Protein AF-A0A933X8V8-F1 (afdb_monomer)

Radius of gyration: 34.06 Å; Cα contacts (8 Å, |Δi|>4): 361; chains: 1; bounding box: 78×102×88 Å

Solvent-accessible surface area (backbone atoms only — not comparable to full-atom values): 13451 Å² total; per-residue (Å²): 137,89,78,86,82,84,80,79,81,83,79,76,81,83,80,74,84,78,78,81,76,82,75,84,50,71,64,59,54,52,52,50,54,50,53,49,50,54,53,51,54,54,52,57,54,50,50,54,55,51,53,52,50,52,53,52,54,50,51,52,56,54,48,53,52,54,49,54,37,46,52,51,38,20,78,76,70,79,48,69,68,71,45,11,88,89,42,32,35,36,29,45,52,49,53,43,40,39,5,22,29,41,39,83,90,78,47,27,34,38,33,60,99,50,99,47,64,47,45,50,70,33,38,37,70,62,25,71,30,98,65,65,83,39,46,27,76,49,68,86,79,34,54,67,49,65,87,80,57,75,88,46,39,34,79,48,74,50,87,90,47,80,57,64,47,69,31,46,35,38,102,51,43,6,53,30,52,64,56,87,39,97,62,85,59,94,73,55,69,78,28,86,55,10,29,39,28,33,33,45,83,76,26,85,81,31,80,90,54,48,34,43,33,39,57,30,60,55,98,89,37,84,44,76,52,52,83,57,89,131

Structure (mmCIF, N/CA/C/O backbone):
data_AF-A0A933X8V8-F1
#
_entry.id   AF-A0A933X8V8-F1
#
loop_
_atom_site.group_PDB
_atom_site.id
_atom_site.type_symbol
_atom_site.label_atom_id
_atom_site.label_alt_id
_atom_site.label_comp_id
_atom_site.label_asym_id
_atom_site.label_entity_id
_atom_site.label_seq_id
_atom_site.pdbx_PDB_ins_code
_atom_site.Cartn_x
_atom_site.Cartn_y
_atom_site.Cartn_z
_atom_site.occupancy
_atom_site.B_iso_or_equiv
_atom_site.auth_seq_id
_atom_site.auth_comp_id
_atom_site.auth_asym_id
_atom_site.auth_atom_id
_atom_site.pdbx_PDB_model_num
ATOM 1 N N . MET A 1 1 ? -56.388 81.972 64.410 1.00 45.03 1 MET A N 1
ATOM 2 C CA . MET A 1 1 ? -56.060 81.570 63.026 1.00 45.03 1 MET A CA 1
ATOM 3 C C . MET A 1 1 ? -56.055 80.050 63.022 1.00 45.03 1 MET A C 1
ATOM 5 O O . MET A 1 1 ? -55.142 79.461 63.581 1.00 45.03 1 MET A O 1
ATOM 9 N N . ASN A 1 2 ? -57.158 79.446 62.573 1.00 44.44 2 ASN A N 1
ATOM 10 C CA . ASN A 1 2 ? -57.337 77.995 62.536 1.00 44.44 2 ASN A CA 1
ATOM 11 C C . ASN A 1 2 ? -56.546 77.420 61.362 1.00 44.44 2 ASN A C 1
ATOM 13 O O . ASN A 1 2 ? -56.671 77.925 60.249 1.00 44.44 2 ASN A O 1
ATOM 17 N N . THR A 1 3 ? -55.805 76.344 61.599 1.00 50.88 3 THR A N 1
ATOM 18 C CA . THR A 1 3 ? -55.243 75.513 60.532 1.00 50.88 3 THR A CA 1
ATOM 19 C C . THR A 1 3 ? -55.703 74.082 60.769 1.00 50.88 3 THR A C 1
ATOM 21 O O . THR A 1 3 ? -55.346 73.450 61.763 1.00 50.88 3 THR A O 1
ATOM 24 N N . GLU A 1 4 ? -56.575 73.621 59.878 1.00 53.31 4 GLU A N 1
ATOM 25 C CA . GLU A 1 4 ? -57.148 72.280 59.846 1.00 53.31 4 GLU A CA 1
ATOM 26 C C . GLU A 1 4 ? -56.046 71.227 59.661 1.00 53.31 4 GLU A C 1
ATOM 28 O O . GLU A 1 4 ? -55.162 71.361 58.814 1.00 53.31 4 GLU A O 1
ATOM 33 N N . ARG A 1 5 ? -56.092 70.167 60.474 1.00 60.66 5 ARG A N 1
ATOM 34 C CA . ARG A 1 5 ? -55.212 69.000 60.353 1.00 60.66 5 ARG A CA 1
ATOM 35 C C . ARG A 1 5 ? -55.880 67.992 59.419 1.00 60.66 5 ARG A C 1
ATOM 37 O O . ARG A 1 5 ? -56.815 67.306 59.819 1.00 60.66 5 ARG A O 1
ATOM 44 N N . THR A 1 6 ? -55.393 67.902 58.190 1.00 60.94 6 THR A N 1
ATOM 45 C CA . THR A 1 6 ? -55.790 66.888 57.207 1.00 60.94 6 THR A CA 1
ATOM 46 C C . THR A 1 6 ? -55.368 65.499 57.698 1.00 60.94 6 THR A C 1
ATOM 48 O O . THR A 1 6 ? -54.178 65.221 57.847 1.00 60.94 6 THR A O 1
ATOM 51 N N . THR A 1 7 ? -56.324 64.617 57.979 1.00 61.00 7 THR A N 1
ATOM 52 C CA . THR A 1 7 ? -56.077 63.201 58.284 1.00 61.00 7 THR A CA 1
ATOM 53 C C . THR A 1 7 ? -55.778 62.440 56.991 1.00 61.00 7 THR A C 1
ATOM 55 O O . THR A 1 7 ? -56.621 62.347 56.103 1.00 61.00 7 THR A O 1
ATOM 58 N N . ILE A 1 8 ? -54.562 61.902 56.871 1.00 67.69 8 ILE A N 1
ATOM 59 C CA . ILE A 1 8 ? -54.158 61.028 55.762 1.00 67.69 8 ILE A CA 1
ATOM 60 C C . ILE A 1 8 ? -54.784 59.641 56.003 1.00 67.69 8 ILE A C 1
ATOM 62 O O . ILE A 1 8 ? -54.566 59.085 57.082 1.00 67.69 8 ILE A O 1
ATOM 66 N N . PRO A 1 9 ? -55.555 59.068 55.060 1.00 64.62 9 PRO A N 1
ATOM 67 C CA . PRO A 1 9 ? -56.055 57.704 55.193 1.00 64.62 9 PRO A CA 1
ATOM 68 C C . PRO A 1 9 ? -54.900 56.697 55.088 1.00 64.62 9 PRO A C 1
ATOM 70 O O . PRO A 1 9 ? -54.083 56.760 54.171 1.00 64.62 9 PRO A O 1
ATOM 73 N N . ASP A 1 10 ? -54.844 55.778 56.049 1.00 68.44 10 ASP A N 1
ATOM 74 C CA . ASP A 1 10 ? -53.865 54.694 56.139 1.00 68.44 10 ASP A CA 1
ATOM 75 C C . ASP A 1 10 ? -54.073 53.688 54.988 1.00 68.44 10 ASP A C 1
ATOM 77 O O . ASP A 1 10 ? -55.081 52.976 54.939 1.00 68.44 10 ASP A O 1
ATOM 81 N N . LEU A 1 11 ? -53.153 53.658 54.015 1.00 68.12 11 LEU A N 1
ATOM 82 C CA . LEU A 1 11 ? -53.161 52.657 52.946 1.00 68.12 11 LEU A CA 1
ATOM 83 C C . LEU A 1 11 ? -52.603 51.335 53.486 1.00 68.12 11 LEU A C 1
ATOM 85 O O . LEU A 1 11 ? -51.390 51.128 53.535 1.00 68.12 11 LEU A O 1
ATOM 89 N N . ALA A 1 12 ? -53.498 50.410 53.832 1.00 68.12 12 ALA A N 1
ATOM 90 C CA . ALA A 1 12 ? -53.117 49.047 54.183 1.00 68.12 12 ALA A CA 1
ATOM 91 C C . ALA A 1 12 ? -52.362 48.366 53.014 1.00 68.12 12 ALA A C 1
ATOM 93 O O . ALA A 1 12 ? -52.831 48.395 51.870 1.00 68.12 12 ALA A O 1
ATOM 94 N N . PRO A 1 13 ? -51.211 47.714 53.260 1.00 65.62 13 PRO A N 1
ATOM 95 C CA . PRO A 1 13 ? -50.429 47.089 52.202 1.00 65.62 13 PRO A CA 1
ATOM 96 C C . PRO A 1 13 ? -51.140 45.853 51.634 1.00 65.62 13 PRO A C 1
ATOM 98 O O . PRO A 1 13 ? -51.434 44.892 52.348 1.00 65.62 13 PRO A O 1
ATOM 101 N N . SER A 1 14 ? -51.368 45.845 50.317 1.00 68.00 14 SER A N 1
ATOM 102 C CA . SER A 1 14 ? -51.857 44.667 49.592 1.00 68.00 14 SER A CA 1
ATOM 103 C C . SER A 1 14 ? -50.826 43.529 49.656 1.00 68.00 14 SER A C 1
ATOM 105 O O . SER A 1 14 ? -49.731 43.628 49.101 1.00 68.00 14 SER A O 1
ATOM 107 N N . ARG A 1 15 ? -51.149 42.439 50.363 1.00 67.06 15 ARG A N 1
ATOM 108 C CA . ARG A 1 15 ? -50.325 41.221 50.406 1.00 67.06 15 ARG A CA 1
ATOM 109 C C . ARG A 1 15 ? -50.534 40.426 49.119 1.00 67.06 15 ARG A C 1
ATOM 111 O O . ARG A 1 15 ? -51.541 39.737 48.982 1.00 67.06 15 ARG A O 1
ATOM 118 N N . GLN A 1 16 ? -49.589 40.494 48.184 1.00 73.31 16 GLN A N 1
ATOM 119 C CA . GLN A 1 16 ? -49.582 39.558 47.060 1.00 73.31 16 GLN A CA 1
ATOM 120 C C . GLN A 1 16 ? -49.185 38.150 47.542 1.00 73.31 16 GLN A C 1
ATOM 122 O O . GLN A 1 16 ? -48.243 38.024 48.330 1.00 73.31 16 GLN A O 1
ATOM 127 N N . PRO A 1 17 ? -49.873 37.083 47.096 1.00 64.69 17 PRO A N 1
ATOM 128 C CA . PRO A 1 17 ? -49.525 35.722 47.476 1.00 64.69 17 PRO A CA 1
ATOM 129 C C . PRO A 1 17 ? -48.158 35.349 46.891 1.00 64.69 17 PRO A C 1
ATOM 131 O O . PRO A 1 17 ? -47.952 35.354 45.677 1.00 64.69 17 PRO A O 1
ATOM 134 N N . VAL A 1 18 ? -47.212 35.007 47.766 1.00 68.19 18 VAL A N 1
ATOM 135 C CA . VAL A 1 18 ? -45.902 34.484 47.373 1.00 68.19 18 VAL A CA 1
ATOM 136 C C . VAL A 1 18 ? -46.125 33.109 46.742 1.00 68.19 18 VAL A C 1
ATOM 138 O O . VAL A 1 18 ? -46.529 32.169 47.423 1.00 68.19 18 VAL A O 1
ATOM 141 N N . ARG A 1 19 ? -45.890 32.976 45.431 1.00 71.06 19 ARG A N 1
ATOM 142 C CA . ARG A 1 19 ? -45.889 31.666 44.760 1.00 71.06 19 ARG A CA 1
ATOM 143 C C . ARG A 1 19 ? -44.864 30.765 45.451 1.00 71.06 19 ARG A C 1
ATOM 145 O O . ARG A 1 19 ? -43.673 31.072 45.439 1.00 71.06 19 ARG A O 1
ATOM 152 N N . ALA A 1 20 ? -45.323 29.656 46.026 1.00 67.62 20 ALA A N 1
ATOM 153 C CA . ALA A 1 20 ? -44.453 28.642 46.602 1.00 67.62 20 ALA A CA 1
ATOM 154 C C . ALA A 1 20 ? -43.521 28.091 45.510 1.00 67.62 20 ALA A C 1
ATOM 156 O O . ALA A 1 20 ? -43.955 27.407 44.577 1.00 67.62 20 ALA A O 1
ATOM 157 N N . ARG A 1 21 ? -42.230 28.424 45.601 1.00 70.69 21 ARG A N 1
ATOM 158 C CA . ARG A 1 21 ? -41.201 27.781 44.783 1.00 70.69 21 ARG A CA 1
ATOM 159 C C . ARG A 1 21 ? -41.103 26.333 45.246 1.00 70.69 21 ARG A C 1
ATOM 161 O O . ARG A 1 21 ? -40.817 26.083 46.412 1.00 70.69 21 ARG A O 1
ATOM 168 N N . HIS A 1 22 ? -41.378 25.399 44.342 1.00 73.38 22 HIS A N 1
ATOM 169 C CA . HIS A 1 22 ? -41.172 23.981 44.605 1.00 73.38 22 HIS A CA 1
ATOM 170 C C . HIS A 1 22 ? -39.664 23.759 44.756 1.00 73.38 22 HIS A C 1
ATOM 172 O O . HIS A 1 22 ? -38.899 24.010 43.824 1.00 73.38 22 HIS A O 1
ATOM 178 N N . ALA A 1 23 ? -39.233 23.389 45.959 1.00 73.31 23 ALA A N 1
ATOM 179 C CA . ALA A 1 23 ? -37.855 23.014 46.223 1.00 73.31 23 ALA A CA 1
ATOM 180 C C . ALA A 1 23 ? -37.666 21.555 45.796 1.00 73.31 23 ALA A C 1
ATOM 182 O O . ALA A 1 23 ? -38.430 20.687 46.216 1.00 73.31 23 ALA A O 1
ATOM 183 N N . PHE A 1 24 ? -36.664 21.302 44.954 1.00 77.00 24 PHE A N 1
ATOM 184 C CA . PHE A 1 24 ? -36.299 19.950 44.541 1.00 77.00 24 PHE A CA 1
ATOM 185 C C . PHE A 1 24 ? -35.875 19.121 45.752 1.00 77.00 24 PHE A C 1
ATOM 187 O O . PHE A 1 24 ? -35.119 19.588 46.609 1.00 77.00 24 PHE A O 1
ATOM 194 N N . THR A 1 25 ? -36.349 17.879 45.814 1.00 90.88 25 THR A N 1
ATOM 195 C CA . THR A 1 25 ? -35.927 16.948 46.863 1.00 90.88 25 THR A CA 1
ATOM 196 C C . THR A 1 25 ? -34.568 16.339 46.520 1.00 90.88 25 THR A C 1
ATOM 198 O O . THR A 1 25 ? -34.210 16.181 45.352 1.00 90.88 25 THR A O 1
ATOM 201 N N . LEU A 1 26 ? -33.801 15.955 47.543 1.00 91.12 26 LEU A N 1
ATOM 202 C CA . LEU A 1 26 ? -32.511 15.283 47.354 1.00 91.12 26 LEU A CA 1
ATOM 203 C C . LEU A 1 26 ? -32.674 13.979 46.555 1.00 91.12 26 LEU A C 1
ATOM 205 O O . LEU A 1 26 ? -31.860 13.686 45.685 1.00 91.12 26 LEU A O 1
ATOM 209 N N . ILE A 1 27 ? -33.758 13.236 46.801 1.00 93.12 27 ILE A N 1
ATOM 210 C CA . ILE A 1 27 ? -34.072 11.987 46.093 1.00 93.12 27 ILE A CA 1
ATOM 211 C C . ILE A 1 27 ? -34.304 12.249 44.602 1.00 93.12 27 ILE A C 1
ATOM 213 O O . ILE A 1 27 ? -33.778 11.521 43.765 1.00 93.12 27 ILE A O 1
ATOM 217 N N . GLU A 1 28 ? -35.041 13.303 44.259 1.00 91.56 28 GLU A N 1
ATOM 218 C CA . GLU A 1 28 ? -35.313 13.672 42.868 1.00 91.56 28 GLU A CA 1
ATOM 219 C C . GLU A 1 28 ? -34.022 14.027 42.120 1.00 91.56 28 GLU A C 1
ATOM 221 O O . GLU A 1 28 ? -33.790 13.539 41.015 1.00 91.56 28 GLU A O 1
ATOM 226 N N . LEU A 1 29 ? -33.114 14.766 42.766 1.00 92.38 29 LEU A N 1
ATOM 227 C CA . LEU A 1 29 ? -31.794 15.037 42.200 1.00 92.38 29 LEU A CA 1
ATOM 228 C C . LEU A 1 29 ? -30.953 13.755 42.049 1.00 92.38 29 LEU A C 1
ATOM 230 O O . LEU A 1 29 ? -30.302 13.574 41.020 1.00 92.38 29 LEU A O 1
ATOM 234 N N . MET A 1 30 ? -30.988 12.844 43.030 1.00 93.88 30 MET A N 1
ATOM 235 C CA . MET A 1 30 ? -30.245 11.576 42.983 1.00 93.88 30 MET A CA 1
ATOM 236 C C . MET A 1 30 ? -30.723 10.643 41.865 1.00 93.88 30 MET A C 1
ATOM 238 O O . MET A 1 30 ? -29.907 9.995 41.209 1.00 93.88 30 MET A O 1
ATOM 242 N N . VAL A 1 31 ? -32.033 10.577 41.624 1.00 95.31 31 VAL A N 1
ATOM 243 C CA . VAL A 1 31 ? -32.600 9.777 40.531 1.00 95.31 31 VAL A CA 1
ATOM 244 C C . VAL A 1 31 ? -32.206 10.361 39.173 1.00 95.31 31 VAL A C 1
ATOM 246 O O . VAL A 1 31 ? -31.852 9.620 38.261 1.00 95.31 31 VAL A O 1
ATOM 249 N N . VAL A 1 32 ? -32.190 11.687 39.028 1.00 95.62 32 VAL A N 1
ATOM 250 C CA . VAL A 1 32 ? -31.787 12.323 37.764 1.00 95.62 32 VAL A CA 1
ATOM 251 C C . VAL A 1 32 ? -30.324 12.028 37.437 1.00 95.62 32 VAL A C 1
ATOM 253 O O . VAL A 1 32 ? -30.022 11.590 36.325 1.00 95.62 32 VAL A O 1
ATOM 256 N N . ILE A 1 33 ? -29.409 12.207 38.394 1.00 96.44 33 ILE A N 1
ATOM 257 C CA . ILE A 1 33 ? -27.990 11.916 38.148 1.00 96.44 33 ILE A CA 1
ATOM 258 C C . ILE A 1 33 ? -27.746 10.422 37.899 1.00 96.44 33 ILE A C 1
ATOM 260 O O . ILE A 1 33 ? -26.877 10.091 37.094 1.00 96.44 33 ILE A O 1
ATOM 264 N N . SER A 1 34 ? -28.514 9.519 38.524 1.00 97.06 34 SER A N 1
ATOM 265 C CA . SER A 1 34 ? -28.369 8.077 38.295 1.00 97.06 34 SER A CA 1
ATOM 266 C C . SER A 1 34 ? -28.847 7.676 36.898 1.00 97.06 34 SER A C 1
ATOM 268 O O . SER A 1 34 ? -28.152 6.926 36.213 1.00 97.06 34 SER A O 1
ATOM 270 N N . ILE A 1 35 ? -29.956 8.247 36.417 1.00 97.12 35 ILE A N 1
ATOM 271 C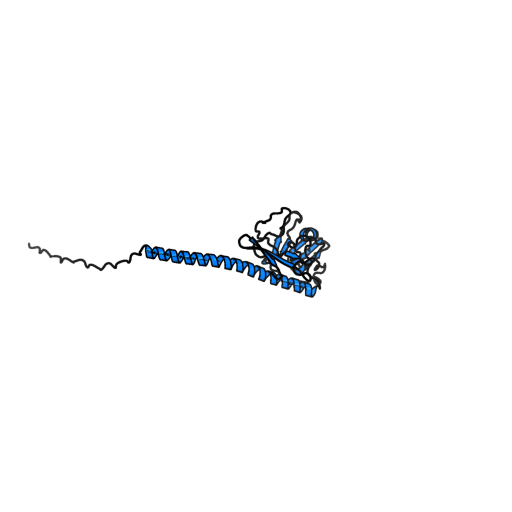 CA . ILE A 1 35 ? -30.428 8.049 35.040 1.00 97.12 35 ILE A CA 1
ATOM 272 C C . ILE A 1 35 ? -29.400 8.589 34.035 1.00 97.12 35 ILE A C 1
ATOM 274 O O . ILE A 1 35 ? -29.043 7.883 33.091 1.00 97.12 35 ILE A O 1
ATOM 278 N N . ILE A 1 36 ? -28.868 9.800 34.248 1.00 97.19 36 ILE A N 1
ATOM 279 C CA . ILE A 1 36 ? -27.828 10.380 33.379 1.00 97.19 36 ILE A CA 1
ATOM 280 C C . ILE A 1 36 ? -26.576 9.494 33.368 1.00 97.19 36 ILE A C 1
ATOM 282 O O . ILE A 1 36 ? -26.027 9.241 32.298 1.00 97.19 36 ILE A O 1
ATOM 286 N N . ALA A 1 37 ? -26.145 8.979 34.523 1.00 97.19 37 ALA A N 1
ATOM 287 C CA . ALA A 1 37 ? -24.983 8.098 34.618 1.00 97.19 37 ALA A CA 1
ATOM 288 C C . ALA A 1 37 ? -25.173 6.789 33.832 1.00 97.19 37 ALA A C 1
ATOM 290 O O . ALA A 1 37 ? -24.267 6.374 33.108 1.00 97.19 37 ALA A O 1
ATOM 291 N N . VAL A 1 38 ? -26.355 6.166 33.909 1.00 96.44 38 VAL A N 1
ATOM 292 C CA . VAL A 1 38 ? -26.673 4.951 33.138 1.00 96.44 38 VAL A CA 1
ATOM 293 C C . VAL A 1 38 ? -26.684 5.240 31.634 1.00 96.44 38 VAL A C 1
ATOM 295 O O . VAL A 1 38 ? -26.058 4.511 30.862 1.00 96.44 38 VAL A O 1
ATOM 298 N N . LEU A 1 39 ? -27.327 6.331 31.203 1.00 97.06 39 LEU A N 1
ATOM 299 C CA . LEU A 1 39 ? -27.354 6.732 29.791 1.00 97.06 39 LEU A CA 1
ATOM 300 C C . LEU A 1 39 ? -25.949 7.067 29.262 1.00 97.06 39 LEU A C 1
ATOM 302 O O . LEU A 1 39 ? -25.587 6.672 28.150 1.00 97.06 39 LEU A O 1
ATOM 306 N N . ALA A 1 40 ? -25.125 7.744 30.062 1.00 94.12 40 ALA A N 1
ATOM 307 C CA . ALA A 1 40 ? -23.739 8.047 29.722 1.00 94.12 40 ALA A CA 1
ATOM 308 C C . ALA A 1 40 ? -22.894 6.767 29.572 1.00 94.12 40 ALA A C 1
ATOM 310 O O . ALA A 1 40 ? -22.126 6.638 28.620 1.00 94.12 40 ALA A O 1
ATOM 311 N N . ALA A 1 41 ? -23.064 5.781 30.457 1.00 93.00 41 ALA A N 1
ATOM 312 C CA . ALA A 1 41 ? -22.331 4.518 30.370 1.00 93.0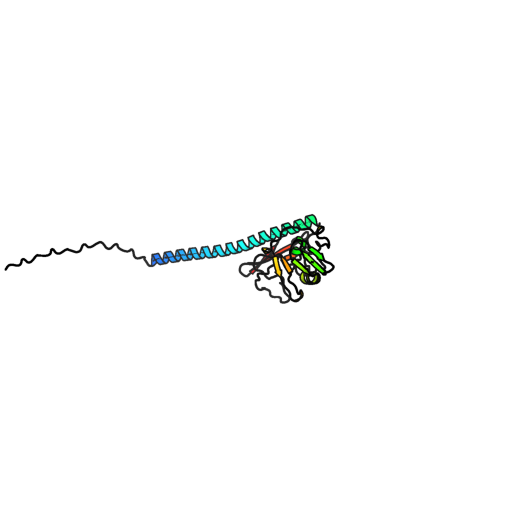0 41 ALA A CA 1
ATOM 313 C C . ALA A 1 41 ? -22.675 3.730 29.091 1.00 93.00 41 ALA A C 1
ATOM 315 O O . ALA A 1 41 ? -21.776 3.256 28.391 1.00 93.00 41 ALA A O 1
ATOM 316 N N . LEU A 1 42 ? -23.965 3.636 28.748 1.00 92.81 42 LEU A N 1
ATOM 317 C CA . LEU A 1 42 ? -24.426 2.948 27.536 1.00 92.81 42 LEU A CA 1
ATOM 318 C C . LEU A 1 42 ? -23.936 3.638 26.255 1.00 92.81 42 LEU A C 1
ATOM 320 O O . LEU A 1 42 ? -23.461 2.973 25.331 1.00 92.81 42 LEU A O 1
ATOM 324 N N . THR A 1 43 ? -24.008 4.970 26.208 1.00 90.81 43 THR A N 1
ATOM 325 C CA . THR A 1 43 ? -23.553 5.747 25.044 1.00 90.81 43 THR A CA 1
ATOM 326 C C . THR A 1 43 ? -22.049 5.582 24.817 1.00 90.81 43 THR A C 1
ATOM 328 O O . THR A 1 43 ? -21.641 5.249 23.705 1.00 90.81 43 THR A O 1
ATOM 331 N N . LEU A 1 44 ? -21.214 5.700 25.857 1.00 88.25 44 LEU A N 1
ATOM 332 C CA . LEU A 1 44 ? -19.761 5.504 25.743 1.00 88.25 44 LEU A CA 1
ATOM 333 C C . LEU A 1 44 ? -19.382 4.099 25.245 1.00 88.25 44 LEU A C 1
ATOM 335 O O . LEU A 1 44 ? -18.458 3.967 24.438 1.00 88.25 44 LEU A O 1
ATOM 339 N N . GLY A 1 45 ? -20.088 3.056 25.695 1.00 83.00 45 GLY A N 1
ATOM 340 C CA . GLY A 1 45 ? -19.876 1.684 25.224 1.00 83.00 45 GLY A CA 1
ATOM 341 C C . GLY A 1 45 ? -20.152 1.525 23.725 1.00 83.00 45 GLY A C 1
ATOM 342 O O . GLY A 1 45 ? -19.326 0.974 22.994 1.00 83.00 45 GLY A O 1
ATOM 343 N N . LEU A 1 46 ? -21.273 2.074 23.246 1.00 87.31 46 LEU A N 1
ATOM 344 C CA . LEU A 1 46 ? -21.661 2.005 21.836 1.00 87.31 46 LEU A CA 1
ATOM 345 C C . LEU A 1 46 ? -20.686 2.758 20.918 1.00 87.31 46 LEU A C 1
ATOM 347 O O . LEU A 1 46 ? -20.356 2.271 19.835 1.00 87.31 46 LEU A O 1
ATOM 351 N N . LEU A 1 47 ? -20.183 3.918 21.356 1.00 84.88 47 LEU A N 1
ATOM 352 C CA . LEU A 1 47 ? -19.220 4.706 20.581 1.00 84.88 47 LEU A CA 1
ATOM 353 C C . LEU A 1 47 ? -17.931 3.919 20.300 1.00 84.88 47 LEU A C 1
ATOM 355 O O . LEU A 1 47 ? -17.446 3.933 19.168 1.00 84.88 47 LEU A O 1
ATOM 359 N N . LYS A 1 48 ? -17.394 3.197 21.293 1.00 83.62 48 LYS A N 1
ATOM 360 C CA . LYS A 1 48 ? -16.185 2.373 21.112 1.00 83.62 48 LYS A CA 1
ATOM 361 C C . LYS A 1 48 ? -16.389 1.332 20.011 1.00 83.62 48 LYS A C 1
ATOM 363 O O . LYS A 1 48 ? -15.628 1.314 19.043 1.00 83.62 48 LYS A O 1
ATOM 368 N N . TYR A 1 49 ? -17.473 0.561 20.092 1.00 85.19 49 TYR A N 1
ATOM 369 C CA . TYR A 1 49 ? -17.814 -0.438 19.077 1.00 85.19 49 TYR A CA 1
ATOM 370 C C . TYR A 1 49 ? -17.987 0.184 17.682 1.00 85.19 49 TYR A C 1
ATOM 372 O O . TYR A 1 49 ? -17.398 -0.291 16.710 1.00 85.19 49 TYR A O 1
ATOM 380 N N . ALA A 1 50 ? -18.720 1.296 17.578 1.00 86.69 50 ALA A N 1
ATOM 381 C CA . ALA A 1 50 ? -18.937 1.980 16.306 1.00 86.69 50 ALA A CA 1
ATOM 382 C C . ALA A 1 50 ? -17.623 2.482 15.674 1.00 86.69 50 ALA A C 1
ATOM 384 O O . ALA A 1 50 ? -17.424 2.356 14.464 1.00 86.69 50 ALA A O 1
ATOM 385 N N . THR A 1 51 ? -16.689 3.013 16.474 1.00 88.88 51 THR A N 1
ATOM 386 C CA . THR A 1 51 ? -15.378 3.451 15.963 1.00 88.88 51 THR A CA 1
ATOM 387 C C . THR A 1 51 ? -14.505 2.288 15.495 1.00 88.88 51 THR A C 1
ATOM 389 O O . THR A 1 51 ? -13.822 2.419 14.477 1.00 88.88 51 THR A O 1
ATOM 392 N N . ALA A 1 52 ? -14.555 1.146 16.185 1.00 90.75 52 ALA A N 1
ATOM 393 C CA . ALA A 1 52 ? -13.865 -0.072 15.779 1.00 90.75 52 ALA A CA 1
ATOM 394 C C . ALA A 1 52 ? -14.405 -0.596 14.439 1.00 90.75 52 ALA A C 1
ATOM 396 O O . ALA A 1 52 ? -13.633 -0.813 13.504 1.00 90.75 52 ALA A O 1
ATOM 397 N N . GLN A 1 53 ? -15.730 -0.690 14.300 1.00 92.12 53 GLN A N 1
ATOM 398 C CA . GLN A 1 53 ? -16.382 -1.106 13.054 1.00 92.12 53 GLN A CA 1
ATOM 399 C C . GLN A 1 53 ? -16.087 -0.153 11.893 1.00 92.12 53 GLN A C 1
ATOM 401 O O . GLN A 1 53 ? -15.770 -0.595 10.791 1.00 92.12 53 GLN A O 1
ATOM 406 N N . 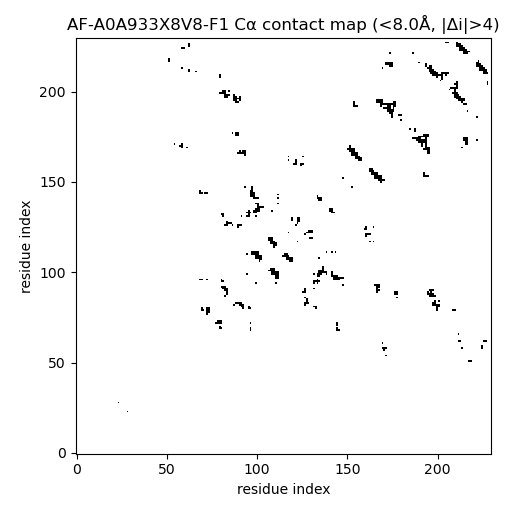LYS A 1 54 ? -16.081 1.164 12.139 1.00 93.81 54 LYS A N 1
ATOM 407 C CA . LYS A 1 54 ? -15.701 2.160 11.127 1.00 93.81 54 LYS A CA 1
ATOM 408 C C . LYS A 1 54 ? -14.279 1.942 10.602 1.00 93.81 54 LYS A C 1
ATOM 410 O O . LYS A 1 54 ? -14.045 2.111 9.407 1.00 93.81 54 LYS A O 1
ATOM 415 N N . LYS A 1 55 ? -13.323 1.582 11.469 1.00 94.12 55 LYS A N 1
ATOM 416 C CA . LYS A 1 55 ? -11.946 1.265 11.050 1.00 94.12 55 LYS A CA 1
ATOM 417 C C . LYS A 1 55 ? -11.918 0.027 10.157 1.00 94.12 55 LYS A C 1
ATOM 419 O O . LYS A 1 55 ? -11.326 0.093 9.086 1.00 94.12 55 LYS A O 1
ATOM 424 N N . VAL A 1 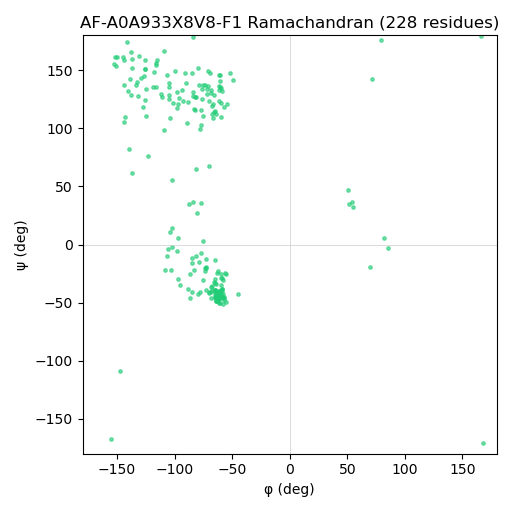56 ? -12.576 -1.056 10.573 1.00 94.56 56 VAL A N 1
ATOM 425 C CA . VAL A 1 56 ? -12.627 -2.315 9.808 1.00 94.56 56 VAL A CA 1
ATOM 426 C C . VAL A 1 56 ? -13.273 -2.096 8.442 1.00 94.56 56 VAL A C 1
ATOM 428 O O . VAL A 1 56 ? -12.649 -2.391 7.429 1.00 94.56 56 VAL A O 1
ATOM 431 N N . SER A 1 57 ? -14.446 -1.461 8.404 1.00 95.62 57 SER A N 1
ATOM 432 C CA . SER A 1 57 ? -15.152 -1.147 7.159 1.00 95.62 57 SER A CA 1
ATOM 433 C C . SER A 1 57 ? -14.319 -0.266 6.220 1.00 95.62 57 SER A C 1
ATOM 435 O O . SER A 1 57 ? -14.301 -0.489 5.011 1.00 95.62 57 SER A O 1
ATOM 437 N N . ARG A 1 58 ? -13.559 0.700 6.760 1.00 95.62 58 ARG A N 1
ATOM 438 C CA . ARG A 1 58 ? -12.639 1.515 5.954 1.00 95.62 58 ARG A CA 1
ATOM 439 C C . ARG A 1 58 ? -11.518 0.674 5.343 1.00 95.62 58 ARG A C 1
ATOM 441 O O . ARG A 1 58 ? -11.215 0.851 4.170 1.00 95.62 58 ARG A O 1
ATOM 448 N N . ILE A 1 59 ? -10.902 -0.213 6.126 1.00 96.50 59 ILE A N 1
ATOM 449 C CA . ILE A 1 59 ? -9.836 -1.106 5.647 1.00 96.50 59 ILE A CA 1
ATOM 450 C C . ILE A 1 59 ? -10.375 -2.018 4.548 1.00 96.50 59 ILE A C 1
ATOM 452 O O . ILE A 1 59 ? -9.742 -2.140 3.509 1.00 96.50 59 ILE A O 1
ATOM 456 N N . GLU A 1 60 ? -11.551 -2.612 4.746 1.00 96.31 60 GLU A N 1
ATOM 457 C CA . GLU A 1 60 ? -12.196 -3.470 3.750 1.00 96.31 60 GLU A CA 1
ATOM 458 C C . GLU A 1 60 ? -12.496 -2.706 2.463 1.00 96.31 60 GLU A C 1
ATOM 460 O O . GLU A 1 60 ? -12.151 -3.183 1.385 1.00 96.31 60 GLU A O 1
ATOM 465 N N . GLY A 1 61 ? -13.064 -1.501 2.557 1.00 96.50 61 GLY A N 1
ATOM 466 C CA . GLY A 1 61 ? -13.324 -0.658 1.392 1.00 96.50 61 GLY A CA 1
ATOM 467 C C . GLY A 1 61 ? -12.058 -0.352 0.590 1.00 96.50 61 GLY A C 1
ATOM 468 O O . GLY A 1 61 ? -12.055 -0.514 -0.627 1.00 96.50 61 GLY A O 1
ATOM 469 N N . GLU A 1 62 ? -10.963 0.029 1.258 1.00 96.94 62 GLU A N 1
ATOM 470 C CA . GLU A 1 62 ? -9.670 0.236 0.591 1.00 96.94 62 GLU A CA 1
ATOM 471 C C . GLU A 1 62 ? -9.097 -1.067 0.011 1.00 96.94 62 GLU A C 1
ATOM 473 O O . GLU A 1 62 ? -8.579 -1.064 -1.103 1.00 96.94 62 GLU A O 1
ATOM 478 N N . MET A 1 63 ? -9.233 -2.196 0.714 1.00 97.69 63 MET A N 1
ATOM 479 C CA . MET A 1 63 ? -8.765 -3.500 0.235 1.00 97.69 63 MET A CA 1
ATOM 480 C C . MET A 1 63 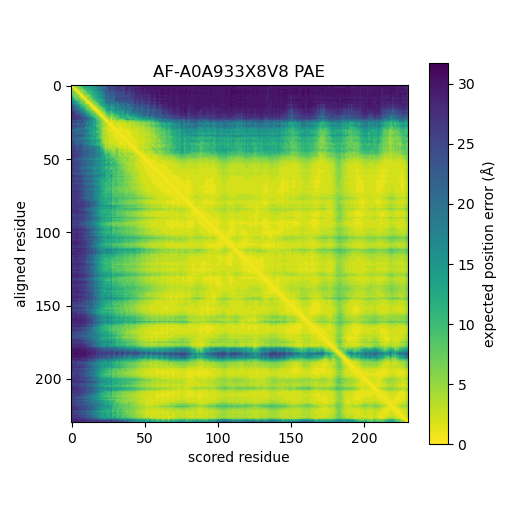? -9.404 -3.864 -1.105 1.00 97.69 63 MET A C 1
ATOM 482 O O . MET A 1 63 ? -8.707 -4.274 -2.027 1.00 97.69 63 MET A O 1
ATOM 486 N N . HIS A 1 64 ? -10.718 -3.667 -1.239 1.00 97.44 64 HIS A N 1
ATOM 487 C CA . HIS A 1 64 ? -11.444 -3.970 -2.474 1.00 97.44 64 HIS A CA 1
ATOM 488 C C . HIS A 1 64 ? -10.990 -3.088 -3.643 1.00 97.44 64 HIS A C 1
ATOM 490 O O . HIS A 1 64 ? -10.943 -3.564 -4.780 1.00 97.44 64 HIS A O 1
ATOM 496 N N . LYS A 1 65 ? -10.596 -1.831 -3.385 1.00 97.25 65 LYS A N 1
ATOM 497 C CA . LYS A 1 65 ? -9.991 -0.981 -4.422 1.00 97.25 65 LYS A CA 1
ATOM 498 C C . LYS A 1 65 ? -8.678 -1.579 -4.919 1.00 97.25 65 LYS A C 1
ATOM 500 O O . LYS A 1 65 ? -8.501 -1.718 -6.124 1.00 97.25 65 LYS A O 1
ATOM 505 N N . TRP A 1 66 ? -7.786 -1.971 -4.008 1.00 98.06 66 TRP A N 1
ATOM 506 C CA . TRP A 1 66 ? -6.510 -2.590 -4.374 1.00 98.06 66 TRP A CA 1
ATOM 507 C C . TRP A 1 66 ? -6.700 -3.922 -5.095 1.00 98.06 66 TRP A C 1
ATOM 509 O O . TRP A 1 66 ? -6.060 -4.135 -6.118 1.00 98.06 66 TRP A O 1
ATOM 519 N N . ILE A 1 67 ? -7.625 -4.769 -4.632 1.00 98.06 67 ILE A N 1
ATOM 520 C CA . ILE A 1 67 ? -7.999 -6.014 -5.319 1.00 98.06 67 ILE A CA 1
ATOM 521 C C . ILE A 1 67 ? -8.421 -5.720 -6.758 1.00 98.06 67 ILE A C 1
ATOM 523 O O . ILE A 1 67 ? -7.882 -6.311 -7.682 1.00 98.06 67 ILE A O 1
ATOM 527 N N . THR A 1 68 ? -9.306 -4.744 -6.968 1.00 98.25 68 THR A N 1
ATOM 528 C CA . THR A 1 68 ? -9.770 -4.382 -8.317 1.00 98.25 68 THR A CA 1
ATOM 529 C C . THR A 1 68 ? -8.613 -3.980 -9.237 1.00 98.25 68 THR A C 1
ATOM 531 O O . THR A 1 68 ? -8.575 -4.392 -10.393 1.00 98.25 68 THR A O 1
ATOM 534 N N . LEU A 1 69 ? -7.650 -3.198 -8.735 1.00 98.31 69 LEU A N 1
ATOM 535 C CA . LEU A 1 69 ? -6.478 -2.785 -9.515 1.00 98.31 69 LEU A CA 1
ATOM 536 C C . LEU A 1 69 ? -5.542 -3.961 -9.831 1.00 98.31 69 LEU A C 1
ATOM 538 O O . LEU A 1 69 ? -5.014 -4.038 -10.939 1.00 98.31 69 LEU A O 1
ATOM 542 N N . ILE A 1 70 ? -5.332 -4.859 -8.866 1.00 98.50 70 ILE A N 1
ATOM 543 C CA . ILE A 1 70 ? -4.462 -6.034 -9.003 1.00 98.50 70 ILE A CA 1
ATOM 544 C C . ILE A 1 70 ? -5.054 -7.037 -9.995 1.00 98.50 70 ILE A C 1
ATOM 546 O O . ILE A 1 70 ? -4.342 -7.503 -10.882 1.00 98.50 70 ILE A O 1
ATOM 550 N N . GLU A 1 71 ? -6.349 -7.328 -9.894 1.00 98.31 71 GLU A N 1
ATOM 551 C CA . GLU A 1 71 ? -7.031 -8.215 -10.840 1.00 98.31 71 GLU A CA 1
ATOM 552 C C . GLU A 1 71 ? -7.045 -7.605 -12.246 1.00 98.31 71 GLU A C 1
ATOM 554 O O . GLU A 1 71 ? -6.745 -8.284 -13.224 1.00 98.31 71 GLU A O 1
ATOM 559 N N . TYR A 1 72 ? -7.260 -6.289 -12.366 1.00 98.44 72 TYR A N 1
ATOM 560 C CA . TYR A 1 72 ? -7.175 -5.620 -13.665 1.00 98.44 72 TYR A CA 1
ATOM 561 C C . TYR A 1 72 ? -5.759 -5.662 -14.268 1.00 98.44 72 TYR A C 1
ATOM 563 O O . TYR A 1 72 ? -5.610 -5.773 -15.486 1.00 98.44 72 TYR A O 1
ATOM 571 N N . TYR A 1 73 ? -4.709 -5.605 -13.440 1.00 98.50 73 TYR A N 1
ATOM 572 C CA . TYR A 1 73 ? -3.337 -5.854 -13.892 1.00 98.50 73 TYR A CA 1
ATOM 573 C C . TYR A 1 73 ? -3.192 -7.277 -14.426 1.00 98.50 73 TYR A C 1
ATOM 575 O O . TYR A 1 73 ? -2.723 -7.461 -15.551 1.00 98.50 73 TYR A O 1
ATOM 583 N N . HIS A 1 74 ? -3.634 -8.271 -13.654 1.00 98.06 74 HIS A N 1
ATOM 584 C CA . HIS A 1 74 ? -3.566 -9.678 -14.035 1.00 98.06 74 HIS A CA 1
ATOM 585 C C . HIS A 1 74 ? -4.293 -9.947 -15.361 1.00 98.06 74 HIS A C 1
ATOM 587 O O . HIS A 1 74 ? -3.707 -10.534 -16.267 1.00 98.06 74 HIS A O 1
ATOM 593 N N . ASP A 1 75 ? -5.496 -9.403 -15.546 1.00 98.06 75 ASP A N 1
ATOM 594 C CA . ASP A 1 75 ? -6.279 -9.544 -16.780 1.00 98.06 75 ASP A CA 1
ATOM 595 C C . ASP A 1 75 ? -5.567 -8.999 -18.030 1.00 98.06 75 ASP A C 1
ATOM 597 O O . ASP A 1 75 ? -5.818 -9.440 -19.153 1.00 98.06 75 ASP A O 1
ATOM 601 N N . LYS A 1 76 ? -4.699 -7.996 -17.867 1.00 97.50 76 LYS A N 1
ATOM 602 C CA . LYS A 1 76 ? -4.033 -7.291 -18.976 1.00 97.50 76 LYS A CA 1
ATOM 603 C C . LYS A 1 76 ? -2.582 -7.690 -19.197 1.00 97.50 76 LYS A C 1
ATOM 605 O O . LYS A 1 76 ? -2.059 -7.416 -20.283 1.00 97.50 76 LYS A O 1
ATOM 610 N N . MET A 1 77 ? -1.936 -8.241 -18.177 1.00 97.00 77 MET A N 1
ATOM 611 C CA . MET A 1 77 ? -0.530 -8.648 -18.197 1.00 97.00 77 MET A CA 1
ATOM 612 C C . MET A 1 77 ? -0.384 -10.175 -18.224 1.00 97.00 77 MET A C 1
ATOM 614 O O . MET A 1 77 ? 0.630 -10.672 -18.698 1.00 97.00 77 MET A O 1
ATOM 618 N N . GLY A 1 78 ? -1.405 -10.920 -17.790 1.00 96.69 78 GLY A N 1
ATOM 619 C CA . GLY A 1 78 ? -1.420 -12.386 -17.738 1.00 96.69 78 GLY A CA 1
ATOM 620 C C . GLY A 1 78 ? -0.735 -12.982 -16.504 1.00 96.69 78 GLY A C 1
ATOM 621 O O . GLY A 1 78 ? -0.573 -14.195 -16.423 1.00 96.69 78 GLY A O 1
ATOM 622 N N . PHE A 1 79 ? -0.304 -12.142 -15.564 1.00 96.31 79 PHE A N 1
ATOM 623 C CA . PHE A 1 79 ? 0.327 -12.527 -14.303 1.00 96.31 79 PHE A CA 1
ATOM 624 C C . PHE A 1 79 ? 0.076 -11.443 -13.250 1.00 96.31 79 PHE A C 1
ATOM 626 O O . PHE A 1 79 ? -0.169 -10.283 -13.586 1.00 96.31 79 PHE A O 1
ATOM 633 N N . TYR A 1 80 ? 0.123 -11.812 -11.969 1.00 98.00 80 TYR A N 1
ATOM 634 C CA . TYR A 1 80 ? -0.050 -10.859 -10.874 1.00 98.00 80 TYR A CA 1
ATOM 635 C C . TYR A 1 80 ? 1.164 -9.931 -10.746 1.00 98.00 80 TYR A C 1
ATOM 637 O O . TYR A 1 80 ? 2.284 -10.371 -11.015 1.00 98.00 80 TYR A O 1
ATOM 645 N N . PRO A 1 81 ? 0.985 -8.674 -10.289 1.00 97.88 81 PRO A N 1
ATOM 646 C CA . PRO A 1 81 ? 2.102 -7.775 -10.030 1.00 97.88 81 PRO A CA 1
ATOM 647 C C . PRO A 1 81 ? 3.188 -8.454 -9.182 1.00 97.88 81 PRO A C 1
ATOM 649 O O . PRO A 1 81 ? 2.853 -9.195 -8.244 1.00 97.88 81 PRO A O 1
ATOM 652 N N . PRO A 1 82 ? 4.476 -8.207 -9.463 1.00 96.62 82 PRO A N 1
ATOM 653 C CA . PRO A 1 82 ? 5.558 -8.725 -8.639 1.00 96.62 82 PRO A CA 1
ATOM 654 C C . PRO A 1 82 ? 5.438 -8.203 -7.201 1.00 96.62 82 PRO A C 1
ATOM 656 O O . PRO A 1 82 ? 4.990 -7.081 -6.961 1.00 96.62 82 PRO A O 1
ATOM 659 N N . CYS A 1 83 ? 5.825 -9.025 -6.229 1.00 95.62 83 CYS A N 1
ATOM 660 C CA . CYS A 1 83 ? 5.894 -8.637 -4.824 1.00 95.62 83 CYS A CA 1
ATOM 661 C C . CYS A 1 83 ? 7.349 -8.528 -4.358 1.00 95.62 83 CYS A C 1
ATOM 663 O O . CYS A 1 83 ? 8.270 -9.016 -5.010 1.00 95.62 83 CYS A O 1
ATOM 665 N N . ASN A 1 84 ? 7.554 -7.915 -3.196 1.00 95.50 84 ASN A N 1
ATOM 666 C CA . ASN A 1 84 ? 8.842 -7.961 -2.517 1.00 95.50 84 ASN A CA 1
ATOM 667 C C . ASN A 1 84 ? 8.938 -9.275 -1.732 1.00 95.50 84 ASN A C 1
ATOM 669 O O . ASN A 1 84 ? 8.156 -9.515 -0.813 1.00 95.50 84 ASN A O 1
ATOM 673 N N . THR A 1 85 ? 9.882 -10.138 -2.109 1.00 91.31 85 THR A N 1
ATOM 674 C CA . THR A 1 85 ? 10.037 -11.481 -1.525 1.00 91.31 85 THR A CA 1
ATOM 675 C C . THR A 1 85 ? 10.608 -11.473 -0.110 1.00 91.31 85 THR A C 1
ATOM 677 O O . THR A 1 85 ? 10.460 -12.458 0.605 1.00 91.31 85 THR A O 1
ATOM 680 N N . ASN A 1 86 ? 11.260 -10.382 0.299 1.00 92.62 86 ASN A N 1
ATOM 681 C CA . ASN A 1 86 ? 11.883 -10.253 1.615 1.00 92.62 86 ASN A CA 1
ATOM 682 C C . ASN A 1 86 ? 10.959 -9.562 2.621 1.00 92.62 86 ASN A C 1
ATOM 684 O O . ASN A 1 86 ? 10.984 -9.882 3.807 1.00 92.62 86 ASN A O 1
ATOM 688 N N . ASN A 1 87 ? 10.153 -8.604 2.159 1.00 94.06 87 ASN A N 1
ATOM 689 C CA . ASN A 1 87 ? 9.244 -7.849 3.007 1.00 94.06 87 ASN A CA 1
ATOM 690 C C . ASN A 1 87 ? 7.929 -7.529 2.268 1.00 94.06 87 ASN A C 1
ATOM 692 O O . ASN A 1 87 ? 7.901 -6.597 1.459 1.00 94.06 87 ASN A O 1
ATOM 696 N N . PRO A 1 88 ? 6.815 -8.217 2.590 1.00 95.31 88 PRO A N 1
ATOM 697 C CA . PRO A 1 88 ? 5.532 -8.005 1.922 1.00 95.31 88 PRO A CA 1
ATOM 698 C C . PRO A 1 88 ? 4.96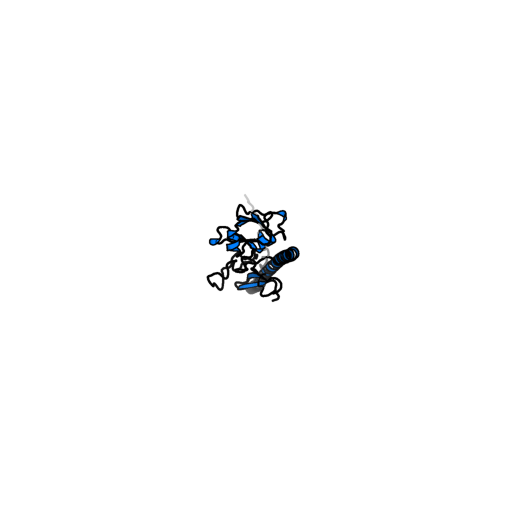2 -6.591 2.108 1.00 95.31 88 PRO A C 1
ATOM 700 O O . PRO A 1 88 ? 4.151 -6.158 1.291 1.00 95.31 88 PRO A O 1
ATOM 703 N N . ALA A 1 89 ? 5.364 -5.871 3.163 1.00 95.69 89 ALA A N 1
ATOM 704 C CA . ALA A 1 89 ? 4.905 -4.514 3.463 1.00 95.69 89 ALA A CA 1
ATOM 705 C C . ALA A 1 89 ? 5.604 -3.434 2.617 1.00 95.69 89 ALA A C 1
ATOM 707 O O . ALA A 1 89 ? 5.126 -2.299 2.553 1.00 95.69 89 ALA A O 1
ATOM 708 N N . LEU A 1 90 ? 6.722 -3.784 1.966 1.00 96.31 90 LEU A N 1
ATOM 709 C CA . LEU A 1 90 ? 7.481 -2.950 1.030 1.00 96.31 90 LEU A CA 1
ATOM 710 C C . LEU A 1 90 ? 7.182 -3.381 -0.411 1.00 96.31 90 LEU A C 1
ATOM 712 O O . LEU A 1 90 ? 8.078 -3.756 -1.165 1.00 96.31 90 LEU A O 1
ATOM 716 N N . SER A 1 91 ? 5.902 -3.385 -0.775 1.00 95.19 91 SER A N 1
ATOM 717 C CA . SER A 1 91 ? 5.439 -3.875 -2.074 1.00 95.19 91 SER A CA 1
ATOM 718 C C . SER A 1 91 ? 5.654 -2.854 -3.207 1.00 95.19 91 SER A C 1
ATOM 720 O O . SER A 1 91 ? 5.303 -1.682 -3.033 1.00 95.19 91 SER A O 1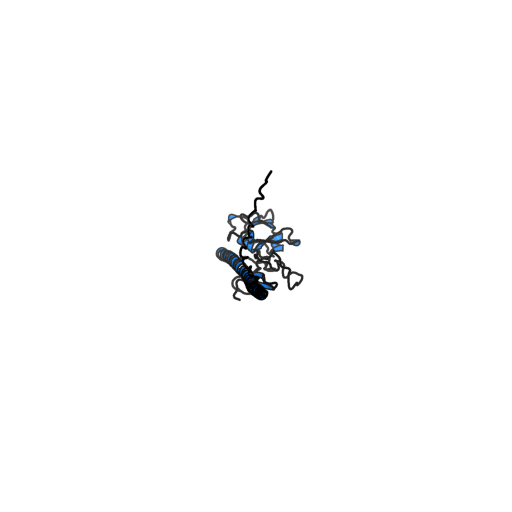
ATOM 722 N N . PRO A 1 92 ? 6.130 -3.272 -4.400 1.00 96.94 92 PRO A N 1
ATOM 723 C CA . PRO A 1 92 ? 6.273 -2.390 -5.562 1.00 96.94 92 PRO A CA 1
ATOM 724 C C . PRO A 1 92 ? 4.932 -2.063 -6.249 1.00 96.94 92 PRO A C 1
ATOM 726 O O . PRO A 1 92 ? 4.923 -1.357 -7.257 1.00 96.94 92 PRO A O 1
ATOM 729 N N . LEU A 1 93 ? 3.796 -2.537 -5.709 1.00 97.19 93 LEU A N 1
ATOM 730 C CA . LEU A 1 93 ? 2.450 -2.392 -6.281 1.00 97.19 93 LEU A CA 1
ATOM 731 C C . LEU A 1 93 ? 2.137 -0.988 -6.801 1.00 97.19 93 LEU A C 1
ATOM 733 O O . LEU A 1 93 ? 1.558 -0.859 -7.872 1.00 97.19 93 LEU A O 1
ATOM 737 N N . TYR A 1 94 ? 2.506 0.066 -6.068 1.00 97.88 94 TYR A N 1
ATOM 738 C CA . TYR A 1 94 ? 2.234 1.433 -6.516 1.00 97.88 94 TYR A CA 1
ATOM 739 C C . TYR A 1 94 ? 2.853 1.723 -7.893 1.00 97.88 94 TYR A C 1
ATOM 741 O O . TYR A 1 94 ? 2.173 2.235 -8.786 1.00 97.88 94 TYR A O 1
ATOM 749 N N . TYR A 1 95 ? 4.124 1.367 -8.061 1.00 98.00 95 TYR A N 1
ATOM 750 C CA . TYR A 1 95 ? 4.894 1.607 -9.276 1.00 98.00 95 TYR A CA 1
ATOM 751 C C . TYR A 1 95 ? 4.445 0.677 -10.410 1.00 98.00 95 TYR A C 1
ATOM 753 O O . TYR A 1 95 ? 4.279 1.130 -11.538 1.00 98.00 95 TYR A O 1
ATOM 761 N N . GLU A 1 96 ? 4.138 -0.586 -10.104 1.00 97.75 96 GLU A N 1
ATOM 762 C CA . GLU A 1 96 ? 3.601 -1.549 -11.076 1.00 97.75 96 GLU A CA 1
ATOM 763 C C . GLU A 1 96 ? 2.215 -1.151 -11.598 1.00 97.75 96 GLU A C 1
ATOM 765 O O . GLU A 1 96 ? 1.964 -1.179 -12.801 1.00 97.75 96 GLU A O 1
ATOM 770 N N . LEU A 1 97 ? 1.305 -0.740 -10.711 1.00 97.75 97 LEU A N 1
ATOM 771 C CA . LEU A 1 97 ? -0.071 -0.388 -11.075 1.00 97.75 97 LEU A CA 1
ATOM 772 C C . LEU A 1 97 ? -0.166 0.982 -11.764 1.00 97.75 97 LEU A C 1
ATOM 774 O O . LEU A 1 97 ? -1.050 1.205 -12.599 1.00 97.75 97 LEU A O 1
ATOM 778 N N . SER A 1 98 ? 0.737 1.902 -11.418 1.00 97.12 98 SER A N 1
ATOM 779 C CA . SER A 1 98 ? 0.828 3.221 -12.057 1.00 97.12 98 SER A CA 1
ATOM 780 C C . SER A 1 98 ? 1.619 3.193 -13.361 1.00 97.12 98 SER A C 1
ATOM 782 O O . SER A 1 98 ? 1.439 4.089 -14.182 1.00 97.12 98 SER A O 1
ATOM 784 N N . GLY A 1 99 ? 2.472 2.187 -13.549 1.00 97.25 99 GLY A N 1
ATOM 785 C CA . GLY A 1 99 ? 3.388 2.097 -14.673 1.00 97.25 99 GLY A CA 1
ATOM 786 C C . GLY A 1 99 ? 4.535 3.100 -14.583 1.00 97.25 99 GLY A C 1
ATOM 787 O O . GLY A 1 99 ? 4.369 4.246 -14.150 1.00 97.25 99 GLY A O 1
ATOM 788 N N . THR A 1 100 ? 5.723 2.667 -14.996 1.00 97.69 100 THR A N 1
ATOM 789 C CA . THR A 1 100 ? 6.935 3.488 -14.911 1.00 97.69 100 THR A CA 1
ATOM 790 C C . THR A 1 100 ? 7.686 3.552 -16.230 1.00 97.69 100 THR A C 1
ATOM 792 O O . THR A 1 100 ? 7.773 2.577 -16.962 1.00 97.69 100 THR A O 1
ATOM 795 N N . VAL A 1 101 ? 8.260 4.707 -16.537 1.00 98.12 101 VAL A N 1
ATOM 796 C CA . VAL A 1 101 ? 9.146 4.894 -17.683 1.00 98.12 101 VAL A CA 1
ATOM 797 C C . VAL A 1 101 ? 10.578 4.789 -17.184 1.00 98.12 101 VAL A C 1
ATOM 799 O O . VAL A 1 101 ? 10.986 5.544 -16.303 1.00 98.12 101 VAL A O 1
ATOM 802 N N . PHE A 1 102 ? 11.342 3.841 -17.715 1.00 98.19 102 PHE A N 1
ATOM 803 C CA . PHE A 1 102 ? 12.750 3.691 -17.377 1.00 98.19 102 PHE A CA 1
ATOM 804 C C . PHE A 1 102 ? 13.600 4.633 -18.230 1.00 98.19 102 PHE A C 1
ATOM 806 O O . PHE A 1 102 ? 13.524 4.611 -19.456 1.00 98.19 102 PHE A O 1
ATOM 813 N N . SER A 1 103 ? 14.453 5.427 -17.588 1.00 97.25 103 SER A N 1
ATOM 814 C CA . SER A 1 103 ? 15.449 6.263 -18.256 1.00 97.25 103 SER A CA 1
ATOM 815 C C . SER A 1 103 ? 16.836 5.623 -18.122 1.00 97.25 103 SER A C 1
ATOM 817 O O . SER A 1 103 ? 17.414 5.661 -17.031 1.00 97.25 103 SER A O 1
ATOM 819 N N . PRO A 1 104 ? 17.422 5.068 -19.204 1.00 95.75 104 PRO A N 1
ATOM 820 C CA . PRO A 1 104 ? 18.760 4.476 -19.158 1.00 95.75 104 PRO A CA 1
ATOM 821 C C . PRO A 1 104 ? 19.859 5.501 -18.857 1.00 95.75 104 PRO A C 1
ATOM 823 O O . PRO A 1 104 ? 20.867 5.159 -18.247 1.00 95.75 104 PRO A O 1
ATOM 826 N N . THR A 1 105 ? 19.659 6.764 -19.250 1.00 96.50 105 THR A N 1
ATOM 827 C CA . THR A 1 105 ? 20.641 7.847 -19.083 1.00 96.50 105 THR A CA 1
ATOM 828 C C . THR A 1 105 ? 20.805 8.258 -17.624 1.00 96.50 105 THR A C 1
ATOM 830 O O . THR A 1 105 ? 21.916 8.501 -17.166 1.00 96.50 105 THR A O 1
ATOM 833 N N . THR A 1 106 ? 19.695 8.348 -16.889 1.00 95.38 106 THR A N 1
ATOM 834 C CA . THR A 1 106 ? 19.682 8.746 -15.471 1.00 95.38 106 THR A CA 1
ATOM 835 C C . THR A 1 106 ? 19.518 7.560 -14.525 1.00 95.38 106 THR A C 1
ATOM 837 O O . THR A 1 106 ? 19.536 7.742 -13.313 1.00 95.38 106 THR A O 1
ATOM 840 N N . ASN A 1 107 ? 19.371 6.351 -15.072 1.00 96.31 107 ASN A N 1
ATOM 841 C CA . ASN A 1 107 ? 19.202 5.095 -14.350 1.00 96.31 107 ASN A CA 1
ATOM 842 C C . ASN A 1 107 ? 18.087 5.147 -13.288 1.00 96.31 107 ASN A C 1
ATOM 844 O O . ASN A 1 107 ? 18.266 4.731 -12.140 1.00 96.31 107 ASN A O 1
ATOM 848 N N . ARG A 1 108 ? 16.925 5.678 -13.677 1.00 96.31 108 ARG A N 1
ATOM 849 C CA . ARG A 1 108 ? 15.766 5.873 -12.796 1.00 96.31 108 ARG A CA 1
ATOM 850 C C . ARG A 1 108 ? 14.461 5.502 -13.492 1.00 96.31 108 ARG A C 1
ATOM 852 O O . ARG A 1 108 ? 14.416 5.386 -14.715 1.00 96.31 108 ARG A O 1
ATOM 859 N N . TYR A 1 109 ? 13.417 5.363 -12.693 1.00 97.94 109 TYR A N 1
ATOM 860 C CA . TYR A 1 109 ? 12.046 5.143 -13.121 1.00 97.94 109 TYR A CA 1
ATOM 861 C C . TYR A 1 109 ? 11.208 6.382 -12.802 1.00 97.94 109 TYR A C 1
ATOM 863 O O . TYR A 1 109 ? 11.184 6.832 -11.656 1.00 97.94 109 TYR A O 1
ATOM 871 N N . ASP A 1 110 ? 10.515 6.912 -13.804 1.00 97.50 110 ASP A N 1
ATOM 872 C CA . ASP A 1 110 ? 9.573 8.024 -13.685 1.00 97.50 110 ASP A CA 1
ATOM 873 C C . ASP A 1 110 ? 8.139 7.462 -13.781 1.00 97.50 110 ASP A C 1
ATOM 875 O O . ASP A 1 110 ? 7.806 6.742 -14.723 1.00 97.50 110 ASP A O 1
ATOM 879 N N . VAL A 1 111 ? 7.271 7.735 -12.806 1.00 97.12 111 VAL A N 1
ATOM 880 C CA . VAL A 1 111 ? 5.892 7.212 -12.804 1.00 97.12 111 VAL A CA 1
ATOM 881 C C . VAL A 1 111 ? 5.055 7.912 -13.875 1.00 97.12 111 VAL A C 1
ATOM 883 O O . VAL A 1 111 ? 5.055 9.141 -13.984 1.00 97.12 111 VAL A O 1
ATOM 886 N N . LEU A 1 112 ? 4.287 7.146 -14.656 1.00 94.25 112 LEU A N 1
ATOM 887 C CA . LEU A 1 112 ? 3.554 7.700 -15.790 1.00 94.25 112 LEU A CA 1
ATOM 888 C C . LEU A 1 112 ? 2.529 8.758 -15.346 1.00 94.25 112 LEU A C 1
ATOM 890 O O . LEU A 1 112 ? 1.613 8.494 -14.563 1.00 94.25 112 LEU A O 1
ATOM 894 N N . ALA A 1 113 ? 2.664 9.964 -15.908 1.00 89.50 113 ALA A N 1
ATOM 895 C CA . ALA A 1 113 ? 1.827 11.130 -15.617 1.00 89.50 113 ALA A CA 1
ATOM 896 C C . ALA A 1 113 ? 1.765 11.505 -14.120 1.00 89.50 113 ALA A C 1
ATOM 898 O O . ALA A 1 113 ? 0.743 12.009 -13.641 1.00 89.50 113 ALA A O 1
ATOM 899 N N . ARG A 1 114 ? 2.860 11.268 -13.384 1.00 92.44 114 ARG A N 1
ATOM 900 C CA . ARG A 1 114 ? 3.077 11.746 -12.014 1.00 92.44 114 ARG A CA 1
ATOM 901 C C . ARG A 1 114 ? 4.500 12.270 -11.839 1.00 92.44 114 ARG A C 1
ATOM 903 O O . ARG A 1 114 ? 5.406 11.776 -12.497 1.00 92.44 114 ARG A O 1
ATOM 910 N N . PRO A 1 115 ? 4.729 13.227 -10.926 1.00 93.25 115 PRO A N 1
ATOM 911 C CA . PRO A 1 115 ? 6.066 13.739 -10.631 1.00 93.25 115 PRO A CA 1
ATOM 912 C C . PRO A 1 115 ? 6.855 12.816 -9.679 1.00 93.25 115 PRO A C 1
ATOM 914 O O . PRO A 1 115 ? 7.692 13.293 -8.918 1.00 93.25 115 PRO A O 1
ATOM 917 N N . ASP A 1 116 ? 6.564 11.513 -9.678 1.00 95.38 116 ASP A N 1
ATOM 918 C CA . ASP A 1 116 ? 7.195 10.548 -8.781 1.00 95.38 116 ASP A CA 1
ATOM 919 C C . ASP A 1 116 ? 8.332 9.832 -9.495 1.00 95.38 116 ASP A C 1
ATOM 921 O O . ASP A 1 116 ? 8.167 9.327 -10.606 1.00 95.38 116 ASP A O 1
ATOM 925 N N . ILE A 1 117 ? 9.484 9.781 -8.835 1.00 95.38 117 ILE A N 1
ATOM 926 C CA . ILE A 1 117 ? 10.728 9.264 -9.394 1.00 95.38 117 ILE A CA 1
ATOM 927 C C . ILE A 1 117 ? 11.351 8.316 -8.376 1.00 95.38 117 ILE A C 1
ATOM 929 O O . ILE A 1 117 ? 11.338 8.596 -7.178 1.00 95.38 117 ILE A O 1
ATOM 933 N N . VAL A 1 118 ? 11.913 7.207 -8.849 1.00 96.88 118 VAL A N 1
ATOM 934 C CA . VAL A 1 118 ? 12.703 6.289 -8.024 1.00 96.88 118 VAL A CA 1
ATOM 935 C C . VAL A 1 118 ? 13.945 5.832 -8.783 1.00 96.88 118 VAL A C 1
ATOM 937 O O . VAL A 1 118 ? 13.873 5.400 -9.932 1.00 96.88 118 VAL A O 1
ATOM 940 N N . GLU A 1 119 ? 15.113 5.951 -8.160 1.00 96.75 119 GLU A N 1
ATOM 941 C CA . GLU A 1 119 ? 16.371 5.496 -8.759 1.00 96.75 119 GLU A CA 1
ATOM 942 C C . GLU A 1 119 ? 16.418 3.965 -8.832 1.00 96.75 119 GLU A C 1
ATOM 944 O O . GLU A 1 119 ? 15.910 3.274 -7.949 1.00 96.75 119 GLU A O 1
ATOM 949 N N . LYS A 1 120 ? 17.068 3.399 -9.855 1.00 96.56 120 LYS A N 1
ATOM 950 C CA . LYS A 1 120 ? 17.163 1.936 -10.009 1.00 96.56 120 LYS A CA 1
ATOM 951 C C . LYS A 1 120 ? 17.853 1.260 -8.818 1.00 96.56 120 LYS A C 1
ATOM 953 O O . LYS A 1 120 ? 17.478 0.157 -8.428 1.00 96.56 120 LYS A O 1
ATOM 958 N N . THR A 1 121 ? 18.841 1.924 -8.225 1.00 96.81 121 THR A N 1
ATOM 959 C CA . THR A 1 121 ? 19.514 1.494 -6.987 1.00 96.81 121 THR A CA 1
ATOM 960 C C . THR A 1 121 ? 18.524 1.376 -5.830 1.00 96.81 121 THR A C 1
ATOM 962 O O . THR A 1 121 ? 18.519 0.379 -5.114 1.00 96.81 121 THR A O 1
ATOM 965 N N . VAL A 1 122 ? 17.629 2.352 -5.693 1.00 97.00 122 VAL A N 1
ATOM 966 C CA . VAL A 1 122 ? 16.581 2.377 -4.668 1.00 97.00 122 VAL A CA 1
ATOM 967 C C . VAL A 1 122 ? 15.551 1.287 -4.915 1.00 97.00 122 VAL A C 1
ATOM 969 O O . VAL A 1 122 ? 15.101 0.668 -3.957 1.00 97.00 122 VAL A O 1
ATOM 972 N N . VAL A 1 123 ? 15.228 0.978 -6.176 1.00 97.19 123 VAL A N 1
ATOM 973 C CA . VAL A 1 123 ? 14.335 -0.145 -6.496 1.00 97.19 123 VAL A CA 1
ATOM 974 C C . VAL A 1 123 ? 14.897 -1.467 -5.964 1.00 97.19 123 VAL A C 1
ATOM 976 O O . VAL A 1 123 ? 14.180 -2.222 -5.302 1.00 97.19 123 VAL A O 1
ATOM 979 N N . ALA A 1 124 ? 16.195 -1.704 -6.166 1.00 95.75 124 ALA A N 1
ATOM 980 C CA . ALA A 1 124 ? 16.872 -2.888 -5.644 1.00 95.75 124 ALA A CA 1
ATOM 981 C C . ALA A 1 124 ? 16.879 -2.935 -4.110 1.00 95.75 124 ALA A C 1
ATOM 983 O O . ALA A 1 124 ? 16.622 -3.989 -3.531 1.00 95.75 124 ALA A O 1
ATOM 984 N N . LEU A 1 125 ? 17.121 -1.802 -3.447 1.00 95.75 125 LEU A N 1
ATOM 985 C CA . LEU A 1 125 ? 17.225 -1.737 -1.986 1.00 95.75 125 LEU A CA 1
ATOM 986 C C . LEU A 1 125 ? 15.868 -1.769 -1.268 1.00 95.75 125 LEU A C 1
ATOM 988 O O . LEU A 1 125 ? 15.742 -2.409 -0.226 1.00 95.75 125 LEU A O 1
ATOM 992 N N . ALA A 1 126 ? 14.860 -1.070 -1.788 1.00 95.62 126 ALA A N 1
ATOM 993 C CA . ALA A 1 126 ? 13.553 -0.934 -1.149 1.00 95.62 126 ALA A CA 1
ATOM 994 C C . ALA A 1 126 ? 12.622 -2.108 -1.473 1.00 95.62 126 ALA A C 1
ATOM 996 O O . ALA A 1 126 ? 11.926 -2.602 -0.586 1.00 95.62 126 ALA A O 1
ATOM 997 N N . PHE A 1 127 ? 12.623 -2.581 -2.725 1.00 96.38 127 PHE A N 1
ATOM 998 C CA . PHE A 1 127 ? 11.675 -3.598 -3.203 1.00 96.38 127 PHE A CA 1
ATOM 999 C C . PHE A 1 127 ? 12.294 -4.984 -3.381 1.00 96.38 127 PHE A C 1
ATOM 1001 O O . PHE A 1 127 ? 11.573 -5.924 -3.705 1.00 96.38 127 PHE A O 1
ATOM 1008 N N . SER A 1 128 ? 13.611 -5.131 -3.171 1.00 95.12 128 SER A N 1
ATOM 1009 C CA . SER A 1 128 ? 14.342 -6.373 -3.475 1.00 95.12 128 SER A CA 1
ATOM 1010 C C . SER A 1 128 ? 14.130 -6.837 -4.925 1.00 95.12 128 SER A C 1
ATOM 1012 O O . SER A 1 128 ? 14.026 -8.030 -5.196 1.00 95.12 128 SER A O 1
ATOM 1014 N N . ALA A 1 129 ? 14.044 -5.883 -5.859 1.00 94.94 129 ALA A N 1
ATOM 1015 C CA . ALA A 1 129 ? 13.714 -6.124 -7.261 1.00 94.94 129 ALA A CA 1
ATOM 1016 C C . ALA A 1 129 ? 14.768 -5.520 -8.202 1.00 94.94 129 ALA A C 1
ATOM 1018 O O . ALA A 1 129 ? 15.305 -4.446 -7.948 1.00 94.94 129 ALA A O 1
ATOM 1019 N N . GLY A 1 130 ? 15.043 -6.178 -9.333 1.00 93.88 130 GLY A N 1
ATOM 1020 C CA . GLY A 1 130 ? 15.963 -5.646 -10.354 1.00 93.88 130 GLY A CA 1
ATOM 1021 C C . GLY A 1 130 ? 15.400 -4.468 -11.166 1.00 93.88 130 GLY A C 1
ATOM 1022 O O . GLY A 1 130 ? 16.144 -3.805 -11.893 1.00 93.88 130 GLY A O 1
ATOM 1023 N N . GLY A 1 131 ? 14.094 -4.228 -11.053 1.00 96.31 131 GLY A N 1
ATOM 1024 C CA . GLY A 1 131 ? 13.319 -3.246 -11.800 1.00 96.31 131 GLY A CA 1
ATOM 1025 C C . GLY A 1 131 ? 11.822 -3.513 -11.643 1.00 96.31 131 GLY A C 1
ATOM 1026 O O . GLY A 1 131 ? 11.435 -4.475 -10.977 1.00 96.31 131 GLY A O 1
ATOM 1027 N N . PHE A 1 132 ? 10.999 -2.681 -12.276 1.00 97.94 132 PHE A N 1
ATOM 1028 C CA . PHE A 1 132 ? 9.561 -2.927 -12.405 1.00 97.94 132 PHE A CA 1
ATOM 1029 C C . PHE A 1 132 ? 9.255 -3.704 -13.686 1.00 97.94 132 PHE A C 1
ATOM 1031 O O . PHE A 1 132 ? 9.940 -3.535 -14.696 1.00 97.94 132 PHE A O 1
ATOM 1038 N N . VAL A 1 133 ? 8.225 -4.546 -13.642 1.00 97.25 133 VAL A N 1
ATOM 1039 C CA . VAL A 1 133 ? 7.766 -5.347 -14.781 1.00 97.25 133 VAL A CA 1
ATOM 1040 C C . VAL A 1 133 ? 6.918 -4.504 -15.729 1.00 97.25 133 VAL A C 1
ATOM 1042 O O . VAL A 1 133 ? 7.112 -4.564 -16.940 1.00 97.25 133 VAL A O 1
ATOM 1045 N N . ASN A 1 134 ? 6.024 -3.664 -15.204 1.00 97.38 134 ASN A N 1
ATOM 1046 C CA . ASN A 1 134 ? 5.337 -2.643 -15.993 1.00 97.38 134 ASN A CA 1
ATOM 1047 C C . ASN A 1 134 ? 6.230 -1.402 -16.168 1.00 97.38 134 ASN A C 1
ATOM 1049 O O . ASN A 1 134 ? 5.950 -0.315 -15.643 1.00 97.38 134 ASN A O 1
ATOM 1053 N N . ALA A 1 135 ? 7.339 -1.598 -16.883 1.00 97.62 135 ALA A N 1
ATOM 1054 C CA . ALA A 1 135 ? 8.254 -0.538 -17.261 1.00 97.62 135 ALA A CA 1
ATOM 1055 C C . ALA A 1 135 ? 8.759 -0.672 -18.696 1.00 97.62 135 ALA A C 1
ATOM 1057 O O . ALA A 1 135 ? 9.070 -1.767 -19.157 1.00 97.62 135 ALA A O 1
ATOM 1058 N N . SER A 1 136 ? 8.901 0.464 -19.376 1.00 97.62 136 SER A N 1
ATOM 1059 C CA . SER A 1 136 ? 9.549 0.564 -20.687 1.00 97.62 136 SER A CA 1
ATOM 1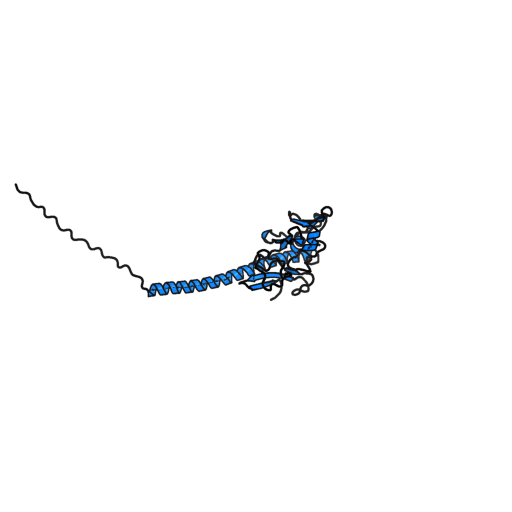060 C C . SER A 1 136 ? 10.309 1.883 -20.800 1.00 97.62 136 SER A C 1
ATOM 1062 O O . SER A 1 136 ? 10.076 2.816 -20.033 1.00 97.62 136 SER A O 1
ATOM 1064 N N . THR A 1 137 ? 11.238 1.970 -21.747 1.00 97.31 137 THR A N 1
ATOM 1065 C CA . THR A 1 137 ? 11.841 3.245 -22.155 1.00 97.31 137 THR A CA 1
ATOM 1066 C C . THR A 1 137 ? 10.887 4.096 -22.995 1.00 97.31 137 THR A C 1
ATOM 1068 O O . THR A 1 137 ? 11.084 5.305 -23.087 1.00 97.31 137 THR A O 1
ATOM 1071 N N . ASP A 1 138 ? 9.865 3.483 -23.600 1.00 96.69 138 ASP A N 1
ATOM 1072 C CA . ASP A 1 138 ? 8.802 4.177 -24.326 1.00 96.69 138 ASP A CA 1
ATOM 1073 C C . ASP A 1 138 ? 7.561 4.348 -23.424 1.00 96.69 138 ASP A C 1
ATOM 1075 O O . ASP A 1 138 ? 6.942 3.354 -23.029 1.00 96.69 138 ASP A O 1
ATOM 1079 N N . PRO A 1 139 ? 7.145 5.591 -23.105 1.00 95.25 139 PRO A N 1
ATOM 1080 C CA . PRO A 1 139 ? 5.930 5.850 -22.338 1.00 95.25 139 PRO A CA 1
ATOM 1081 C C . PRO A 1 139 ? 4.652 5.240 -22.930 1.00 95.25 139 PRO A C 1
ATOM 1083 O O . PRO A 1 139 ? 3.707 5.005 -22.179 1.00 95.25 139 PRO A O 1
ATOM 1086 N N . ALA A 1 140 ? 4.595 4.999 -24.245 1.00 95.44 140 ALA A N 1
ATOM 1087 C CA . ALA A 1 140 ? 3.422 4.427 -24.906 1.00 95.44 140 ALA A CA 1
ATOM 1088 C C . ALA A 1 140 ? 3.228 2.927 -24.617 1.00 95.44 140 ALA A C 1
ATOM 1090 O O . ALA A 1 140 ? 2.109 2.422 -24.723 1.00 95.44 140 ALA A O 1
ATOM 1091 N N . GLU A 1 141 ? 4.290 2.216 -24.233 1.00 95.31 141 GLU A N 1
ATOM 1092 C CA . GLU A 1 141 ? 4.239 0.785 -23.905 1.00 95.31 141 GLU A CA 1
ATOM 1093 C C . GLU A 1 141 ? 3.817 0.523 -22.450 1.00 95.31 141 GLU A C 1
ATOM 1095 O O . GLU A 1 141 ? 3.423 -0.590 -22.093 1.00 95.31 141 GLU A O 1
ATOM 1100 N N . VAL A 1 142 ? 3.870 1.555 -21.605 1.00 96.19 142 VAL A N 1
ATOM 1101 C CA . VAL A 1 142 ? 3.559 1.477 -20.178 1.00 96.19 142 VAL A CA 1
ATOM 1102 C C . VAL A 1 142 ? 2.053 1.595 -19.953 1.00 96.19 142 VAL A C 1
ATOM 1104 O O . VAL A 1 142 ? 1.392 2.515 -20.437 1.00 96.19 142 VAL A O 1
ATOM 1107 N N . LYS A 1 143 ? 1.487 0.679 -19.162 1.00 95.88 143 LYS A N 1
ATOM 1108 C CA . LYS A 1 143 ? 0.044 0.648 -18.880 1.00 95.88 143 LYS A CA 1
ATOM 1109 C C . LYS A 1 143 ? -0.279 1.271 -17.526 1.00 95.88 143 LYS A C 1
ATOM 1111 O O . LYS A 1 143 ? 0.493 1.168 -16.580 1.00 95.88 143 LYS A O 1
ATOM 1116 N N . ARG A 1 144 ? -1.470 1.863 -17.410 1.00 95.50 144 ARG A N 1
ATOM 1117 C CA . ARG A 1 144 ? -2.044 2.311 -16.132 1.00 95.50 144 ARG A CA 1
ATOM 1118 C C . ARG A 1 144 ? -3.249 1.466 -15.781 1.00 95.50 144 ARG A C 1
ATOM 1120 O O . ARG A 1 144 ? -4.169 1.339 -16.587 1.00 95.50 144 ARG A O 1
ATOM 1127 N N . PHE A 1 145 ? -3.261 0.953 -14.558 1.00 96.00 145 PHE A N 1
ATOM 1128 C CA . PHE A 1 145 ? -4.328 0.077 -14.076 1.00 96.00 145 PHE A CA 1
ATOM 1129 C C . PHE A 1 145 ? -5.385 0.815 -13.251 1.00 96.00 145 PHE A C 1
ATOM 1131 O O . PHE A 1 145 ? -6.429 0.259 -12.935 1.00 96.00 145 PHE A O 1
ATOM 1138 N N . GLY A 1 146 ? -5.165 2.100 -12.970 1.00 92.88 146 GLY A N 1
ATOM 1139 C CA . GLY A 1 146 ? -6.167 2.983 -12.392 1.00 92.88 146 GLY A CA 1
ATOM 1140 C C . GLY A 1 146 ? -5.586 4.306 -11.904 1.00 92.88 146 GLY A C 1
ATOM 1141 O O . GLY A 1 146 ? -4.425 4.649 -12.154 1.00 92.88 146 GLY A O 1
ATOM 1142 N N . THR A 1 147 ? -6.417 5.062 -11.192 1.00 92.38 147 THR A N 1
ATOM 1143 C CA . THR A 1 147 ? -6.002 6.278 -10.487 1.00 92.38 147 THR A CA 1
ATOM 1144 C C . THR A 1 147 ? -5.838 5.951 -9.012 1.00 92.38 147 THR A C 1
ATOM 1146 O O . THR A 1 147 ? -6.797 5.531 -8.376 1.00 92.38 147 THR A O 1
ATOM 1149 N N . ILE A 1 148 ? -4.639 6.174 -8.473 1.00 95.94 148 ILE A N 1
ATOM 1150 C CA . ILE A 1 148 ? -4.305 5.912 -7.066 1.00 95.94 148 ILE A CA 1
ATOM 1151 C C . ILE A 1 148 ? -4.135 7.251 -6.334 1.00 95.94 148 ILE A C 1
ATOM 1153 O O . ILE A 1 148 ? -3.091 7.883 -6.481 1.00 95.94 148 ILE A O 1
ATOM 1157 N N . PRO A 1 149 ? -5.131 7.765 -5.603 1.00 95.56 149 PRO A N 1
ATOM 1158 C CA . PRO A 1 149 ? -5.016 9.041 -4.895 1.00 95.56 149 PRO A CA 1
ATOM 1159 C C . PRO A 1 149 ? -3.776 9.125 -3.991 1.00 95.56 149 PRO A C 1
ATOM 1161 O O . PRO A 1 149 ? -3.383 8.139 -3.378 1.00 95.56 149 PRO A O 1
ATOM 1164 N N . GLU A 1 150 ? -3.202 10.321 -3.828 1.00 95.31 150 GLU A N 1
ATOM 1165 C CA . GLU A 1 150 ? -2.097 10.538 -2.873 1.00 95.31 150 GLU A CA 1
ATOM 1166 C C . GLU A 1 150 ? -2.497 10.195 -1.426 1.00 95.31 150 GLU A C 1
ATOM 1168 O O . GLU A 1 150 ? -1.654 9.819 -0.619 1.00 95.31 150 GLU A O 1
ATOM 1173 N N . SER A 1 151 ? -3.793 10.260 -1.088 1.00 95.44 151 SER A N 1
ATOM 1174 C CA . SER A 1 151 ? -4.308 9.836 0.223 1.00 95.44 151 SER A CA 1
ATOM 1175 C C . SER A 1 151 ? -4.116 8.348 0.512 1.00 95.44 151 SER A C 1
ATOM 1177 O O . SER A 1 151 ? -4.077 7.962 1.689 1.00 95.44 151 SER A O 1
ATOM 1179 N N . ASP A 1 152 ? -4.007 7.550 -0.550 1.00 96.94 152 ASP A N 1
ATOM 1180 C CA . ASP A 1 152 ? -3.926 6.090 -0.532 1.00 96.94 152 ASP A CA 1
ATOM 1181 C C . ASP A 1 152 ? -2.461 5.632 -0.609 1.00 96.94 152 ASP A C 1
ATOM 1183 O O . ASP A 1 152 ? -2.173 4.438 -0.664 1.00 96.94 152 ASP A O 1
ATOM 1187 N N . LEU A 1 153 ? -1.526 6.586 -0.567 1.00 97.75 153 LEU A N 1
ATOM 1188 C CA . LEU A 1 153 ? -0.091 6.366 -0.553 1.00 97.75 153 LEU A CA 1
ATOM 1189 C C . LEU A 1 153 ? 0.515 6.874 0.750 1.00 97.75 153 LEU A C 1
ATOM 1191 O O . LEU A 1 153 ? -0.018 7.751 1.435 1.00 97.75 153 LEU A O 1
ATOM 1195 N N . VAL A 1 154 ? 1.653 6.294 1.109 1.00 97.50 154 VAL A N 1
ATOM 1196 C CA . VAL A 1 154 ? 2.480 6.776 2.205 1.00 97.50 154 VAL A CA 1
ATOM 1197 C C . VAL A 1 154 ? 3.932 6.841 1.777 1.00 97.50 154 VAL A C 1
ATOM 1199 O O . VAL A 1 154 ? 4.430 5.948 1.095 1.00 97.50 154 VAL A O 1
ATOM 1202 N N . ILE A 1 155 ? 4.588 7.930 2.164 1.00 96.56 155 ILE A N 1
ATOM 1203 C CA . ILE A 1 155 ? 6.005 8.154 1.916 1.00 96.56 155 ILE A CA 1
ATOM 1204 C C . ILE A 1 155 ? 6.790 7.423 3.001 1.00 96.56 155 ILE A C 1
ATOM 1206 O O . ILE A 1 155 ? 6.539 7.615 4.193 1.00 96.56 155 ILE A O 1
ATOM 1210 N N . VAL A 1 156 ? 7.733 6.589 2.580 1.00 95.81 156 VAL A N 1
ATOM 1211 C CA . VAL A 1 156 ? 8.595 5.803 3.458 1.00 95.81 156 VAL A CA 1
ATOM 1212 C C . VAL A 1 156 ? 10.046 6.096 3.121 1.00 95.81 156 VAL A C 1
ATOM 1214 O O . VAL A 1 156 ? 10.444 6.113 1.958 1.00 95.81 156 VAL A O 1
ATOM 1217 N N . THR A 1 157 ? 10.833 6.331 4.162 1.00 94.00 157 THR A N 1
ATOM 1218 C CA . THR A 1 157 ? 12.261 6.629 4.085 1.00 94.00 157 THR A CA 1
ATOM 1219 C C . THR A 1 157 ? 13.057 5.550 4.800 1.00 94.00 157 THR A C 1
ATOM 1221 O O . THR A 1 157 ? 12.610 4.995 5.804 1.00 94.00 157 THR A O 1
ATOM 1224 N N . ASN A 1 158 ? 14.263 5.298 4.310 1.00 92.44 158 ASN A N 1
ATOM 1225 C CA . ASN A 1 158 ? 15.278 4.504 4.983 1.00 92.44 158 ASN A CA 1
ATOM 1226 C C . ASN A 1 158 ? 16.636 5.128 4.661 1.00 92.44 158 ASN A C 1
ATOM 1228 O O . ASN A 1 158 ? 16.884 5.478 3.504 1.00 92.44 158 ASN A O 1
ATOM 1232 N N . ASP A 1 159 ? 17.507 5.241 5.659 1.00 91.00 159 ASP A N 1
ATOM 1233 C CA . ASP A 1 159 ? 18.816 5.879 5.497 1.00 91.00 159 ASP A CA 1
ATOM 1234 C C . ASP A 1 159 ? 19.670 5.191 4.420 1.00 91.00 159 ASP A C 1
ATOM 1236 O O . ASP A 1 159 ? 20.448 5.849 3.734 1.00 91.00 159 ASP A O 1
ATOM 1240 N N . ALA A 1 160 ? 19.478 3.885 4.200 1.00 90.62 160 ALA A N 1
ATOM 1241 C CA . ALA A 1 160 ? 20.196 3.131 3.177 1.00 90.62 160 ALA A CA 1
ATOM 1242 C C . ALA A 1 160 ? 19.745 3.446 1.740 1.00 90.62 160 ALA A C 1
ATOM 1244 O O . ALA A 1 160 ? 20.481 3.158 0.800 1.00 90.62 160 ALA A O 1
ATOM 1245 N N . TRP A 1 161 ? 18.545 3.999 1.541 1.00 93.69 161 TRP A N 1
ATOM 1246 C CA . TRP A 1 161 ? 17.997 4.263 0.205 1.00 93.69 161 TRP A CA 1
ATOM 1247 C C . TRP A 1 161 ? 18.425 5.622 -0.348 1.00 93.69 161 TRP A C 1
ATOM 1249 O O . TRP A 1 161 ? 18.409 5.823 -1.556 1.00 93.69 161 TRP A O 1
ATOM 1259 N N . GLY A 1 162 ? 18.752 6.590 0.509 1.00 89.00 162 GLY A N 1
ATOM 1260 C CA . GLY A 1 162 ? 19.077 7.962 0.096 1.00 89.00 162 GLY A CA 1
ATOM 1261 C C . GLY A 1 162 ? 17.892 8.784 -0.444 1.00 89.00 162 GLY A C 1
ATOM 1262 O O . GLY A 1 162 ? 17.949 10.010 -0.417 1.00 89.00 162 GLY A O 1
ATOM 1263 N N . THR A 1 163 ? 16.794 8.150 -0.873 1.00 91.75 163 THR A N 1
ATOM 1264 C CA . THR A 1 163 ? 15.545 8.811 -1.287 1.00 91.75 163 THR A CA 1
ATOM 1265 C C . THR A 1 163 ? 14.316 8.089 -0.730 1.00 91.75 163 THR A C 1
ATOM 1267 O O . THR A 1 163 ? 14.380 6.931 -0.309 1.00 91.75 163 THR A O 1
ATOM 1270 N N . ALA A 1 164 ? 13.189 8.800 -0.678 1.00 95.00 164 ALA A N 1
ATOM 1271 C CA . ALA A 1 164 ? 11.930 8.253 -0.191 1.00 95.00 164 ALA A CA 1
ATOM 1272 C C . ALA A 1 164 ? 11.179 7.502 -1.299 1.00 95.00 164 ALA A C 1
ATOM 1274 O O . ALA A 1 164 ? 11.196 7.915 -2.457 1.00 95.00 164 ALA A O 1
ATOM 1275 N N . VAL A 1 165 ? 10.450 6.454 -0.924 1.00 97.00 165 VAL A N 1
ATOM 1276 C CA . VAL A 1 165 ? 9.553 5.714 -1.823 1.00 97.00 165 VAL A CA 1
ATOM 1277 C C . VAL A 1 165 ? 8.102 5.858 -1.382 1.00 97.00 165 VAL A C 1
ATOM 1279 O O . VAL A 1 165 ? 7.821 6.165 -0.222 1.00 97.00 165 VAL A O 1
ATOM 1282 N N . LYS A 1 166 ? 7.163 5.622 -2.300 1.00 97.75 166 LYS A N 1
ATOM 1283 C CA . LYS A 1 166 ? 5.727 5.597 -2.004 1.00 97.75 166 LYS A CA 1
ATOM 1284 C C . LYS A 1 166 ? 5.207 4.168 -1.974 1.00 97.75 166 LYS A C 1
ATOM 1286 O O . LYS A 1 166 ? 5.497 3.379 -2.869 1.00 97.75 166 LYS A O 1
ATOM 1291 N N . LEU A 1 167 ? 4.401 3.859 -0.963 1.00 97.88 167 LEU A N 1
ATOM 1292 C CA . LEU A 1 167 ? 3.793 2.545 -0.767 1.00 97.88 167 LEU A CA 1
ATOM 1293 C C . LEU A 1 167 ? 2.272 2.656 -0.621 1.00 97.88 167 LEU A C 1
ATOM 1295 O O . LEU A 1 167 ? 1.796 3.668 -0.097 1.00 97.88 167 LEU A O 1
ATOM 1299 N N . PRO A 1 168 ? 1.505 1.623 -1.019 1.00 97.94 168 PRO A N 1
ATOM 1300 C CA . PRO A 1 168 ? 0.078 1.529 -0.725 1.00 97.94 168 PRO A CA 1
ATOM 1301 C C . PRO A 1 168 ? -0.193 1.662 0.776 1.00 97.94 168 PRO A C 1
ATOM 1303 O O . PRO A 1 168 ? 0.284 0.860 1.581 1.00 97.94 168 PRO A O 1
ATOM 1306 N N . ARG A 1 169 ? -0.979 2.664 1.163 1.00 97.75 169 ARG A N 1
ATOM 1307 C CA . ARG A 1 169 ? -1.257 3.000 2.560 1.00 97.75 169 ARG A CA 1
ATOM 1308 C C . ARG A 1 169 ? -2.483 2.268 3.089 1.00 97.75 169 ARG A C 1
ATOM 1310 O O . ARG A 1 169 ? -3.541 2.246 2.462 1.00 97.75 169 ARG A O 1
ATOM 1317 N N . VAL A 1 170 ? -2.378 1.790 4.324 1.00 97.38 170 VAL A N 1
ATOM 1318 C CA . VAL A 1 170 ? -3.531 1.389 5.136 1.00 97.38 170 VAL A CA 1
ATOM 1319 C C . VAL A 1 170 ? -3.966 2.597 5.979 1.00 97.38 170 VAL A C 1
ATOM 1321 O O . VAL A 1 170 ? -3.161 3.138 6.740 1.00 97.38 170 VAL A O 1
ATOM 1324 N N . PRO A 1 171 ? -5.225 3.066 5.899 1.00 95.00 171 PRO A N 1
ATOM 1325 C CA . PRO A 1 171 ? -5.628 4.347 6.486 1.00 95.00 171 PRO A CA 1
ATOM 1326 C C . PRO A 1 171 ? -5.978 4.258 7.986 1.00 95.00 171 PRO A C 1
ATOM 1328 O O . PRO A 1 171 ? -6.902 4.927 8.466 1.00 95.00 171 PRO A O 1
ATOM 1331 N N . VAL A 1 172 ? -5.252 3.421 8.728 1.00 95.38 172 VAL A N 1
ATOM 1332 C CA . VAL A 1 172 ? -5.339 3.243 10.183 1.00 95.38 172 VAL A CA 1
ATOM 1333 C C . VAL A 1 172 ? -3.946 2.971 10.755 1.00 95.38 172 VAL A C 1
ATOM 1335 O O . VAL A 1 172 ? -3.056 2.527 10.032 1.00 95.38 172 VAL A O 1
ATOM 1338 N N . LEU A 1 173 ? -3.764 3.217 12.055 1.00 95.12 173 LEU A N 1
ATOM 1339 C CA . LEU A 1 173 ? -2.489 2.953 12.725 1.00 95.12 173 LEU A CA 1
ATOM 1340 C C . LEU A 1 173 ? -2.123 1.470 12.654 1.00 95.12 173 LEU A C 1
ATOM 1342 O O . LEU A 1 173 ? -2.986 0.609 12.837 1.00 95.12 173 LEU A O 1
ATOM 1346 N N . GLY A 1 174 ? -0.845 1.185 12.444 1.00 94.19 174 GLY A N 1
ATOM 1347 C CA . GLY A 1 174 ? -0.319 -0.174 12.394 1.00 94.19 174 GLY A CA 1
ATOM 1348 C C . GLY A 1 174 ? 1.162 -0.224 12.746 1.00 94.19 174 GLY A C 1
ATOM 1349 O O . GLY A 1 174 ? 1.692 0.757 13.265 1.00 94.19 174 GLY A O 1
ATOM 1350 N N . PRO A 1 175 ? 1.820 -1.360 12.493 1.00 91.69 175 PRO A N 1
ATOM 1351 C CA . PRO A 1 175 ? 3.195 -1.604 12.919 1.00 91.69 175 PRO A CA 1
ATOM 1352 C C . PRO A 1 175 ? 4.254 -0.892 12.050 1.00 91.69 175 PRO A C 1
ATOM 1354 O O . PRO A 1 175 ? 5.437 -0.906 12.382 1.00 91.69 175 PRO A O 1
ATOM 1357 N N . GLY A 1 176 ? 3.839 -0.265 10.943 1.00 90.88 176 GLY A N 1
ATOM 1358 C CA . GLY A 1 176 ? 4.733 0.297 9.931 1.00 90.88 176 GLY A CA 1
ATOM 1359 C C . GLY A 1 176 ? 5.293 -0.766 8.971 1.00 90.88 176 GLY A C 1
ATOM 1360 O O . GLY A 1 176 ? 5.028 -1.958 9.137 1.00 90.88 176 GLY A O 1
ATOM 1361 N N . PRO A 1 177 ? 6.064 -0.349 7.953 1.00 91.88 177 PRO A N 1
ATOM 1362 C CA . PRO A 1 177 ? 6.496 -1.224 6.862 1.00 91.88 177 PRO A CA 1
ATOM 1363 C C . PRO A 1 177 ? 7.763 -2.031 7.185 1.00 91.88 177 PRO A C 1
ATOM 1365 O O . PRO A 1 177 ? 8.126 -2.937 6.444 1.00 91.88 177 PRO A O 1
ATOM 1368 N N . PHE A 1 178 ? 8.462 -1.705 8.274 1.00 90.44 178 PHE A N 1
ATOM 1369 C CA . PHE A 1 178 ? 9.708 -2.365 8.681 1.00 90.44 178 PHE A CA 1
ATOM 1370 C C . PHE A 1 178 ? 9.504 -3.370 9.819 1.00 90.44 178 PHE A C 1
ATOM 1372 O O . PHE A 1 178 ? 10.475 -3.767 10.455 1.00 90.44 178 PHE A O 1
ATOM 1379 N N . TRP A 1 179 ? 8.255 -3.746 10.107 1.00 85.69 179 TRP A N 1
ATOM 1380 C CA . TRP A 1 179 ? 7.923 -4.724 11.136 1.00 85.69 179 TRP A CA 1
ATOM 1381 C C . TRP A 1 179 ? 7.534 -6.083 10.517 1.00 85.69 179 TRP A C 1
ATOM 1383 O O . TRP A 1 179 ? 6.777 -6.092 9.547 1.00 85.69 179 TRP A O 1
ATOM 1393 N N . PRO A 1 180 ? 7.979 -7.223 11.087 1.00 73.44 180 PRO A N 1
ATOM 1394 C CA . PRO A 1 180 ? 8.934 -7.340 12.191 1.00 73.44 180 PRO A CA 1
ATOM 1395 C C . PRO A 1 180 ? 10.329 -6.853 11.776 1.00 73.44 180 PRO A C 1
ATOM 1397 O O . PRO A 1 180 ? 10.851 -7.235 10.732 1.00 73.44 180 PRO A O 1
ATOM 1400 N N . GLY A 1 181 ? 10.904 -5.962 12.587 1.00 71.00 181 GLY A N 1
ATOM 1401 C CA . GLY A 1 181 ? 12.234 -5.412 12.345 1.00 71.00 181 GLY A CA 1
ATOM 1402 C C . GLY A 1 181 ? 13.333 -6.332 12.880 1.00 71.00 181 GLY A C 1
ATOM 1403 O O . GLY A 1 181 ? 13.038 -7.350 13.505 1.00 71.00 181 GLY A O 1
ATOM 1404 N N . PRO A 1 182 ? 14.616 -5.963 12.706 1.00 64.25 182 PRO A N 1
ATOM 1405 C CA . PRO A 1 182 ? 15.748 -6.715 13.259 1.00 64.25 182 PRO A CA 1
ATOM 1406 C C . PRO A 1 182 ? 15.672 -6.866 14.785 1.00 64.25 182 PRO A C 1
ATOM 1408 O O . PRO A 1 182 ? 16.130 -7.857 15.347 1.00 64.25 182 PRO A O 1
ATOM 1411 N N . ALA A 1 183 ? 15.072 -5.880 15.457 1.00 62.72 183 ALA A N 1
ATOM 1412 C CA . ALA A 1 183 ? 14.653 -6.007 16.839 1.00 62.72 183 ALA A CA 1
ATOM 1413 C C . ALA A 1 183 ? 13.281 -6.690 16.867 1.00 62.72 183 ALA A C 1
ATOM 1415 O O . ALA A 1 183 ? 12.300 -6.139 16.363 1.00 62.72 183 ALA A O 1
ATOM 1416 N N . VAL A 1 184 ? 13.224 -7.881 17.466 1.00 57.09 184 VAL A N 1
ATOM 1417 C CA . VAL A 1 184 ? 11.992 -8.644 17.706 1.00 57.09 184 VAL A CA 1
ATOM 1418 C C . VAL A 1 184 ? 11.170 -7.931 18.784 1.00 57.09 184 VAL A C 1
ATOM 1420 O O . VAL A 1 184 ? 11.055 -8.412 19.906 1.00 57.09 184 VAL A O 1
ATOM 1423 N N . ASP A 1 185 ? 10.647 -6.743 18.483 1.00 62.53 185 ASP A N 1
ATOM 1424 C CA . ASP A 1 185 ? 9.616 -6.130 19.308 1.00 62.53 185 ASP A CA 1
ATOM 1425 C C . ASP A 1 185 ? 8.295 -6.859 19.014 1.00 62.53 185 ASP A C 1
ATOM 1427 O O . ASP A 1 185 ? 7.753 -6.736 17.904 1.00 62.53 185 ASP A O 1
ATOM 1431 N N . PRO A 1 186 ? 7.760 -7.641 19.972 1.00 66.44 186 PRO A N 1
ATOM 1432 C CA . PRO A 1 186 ? 6.485 -8.316 19.788 1.00 66.44 186 PRO A CA 1
ATOM 1433 C C . PRO A 1 186 ? 5.312 -7.327 19.664 1.00 66.44 186 PRO A C 1
ATO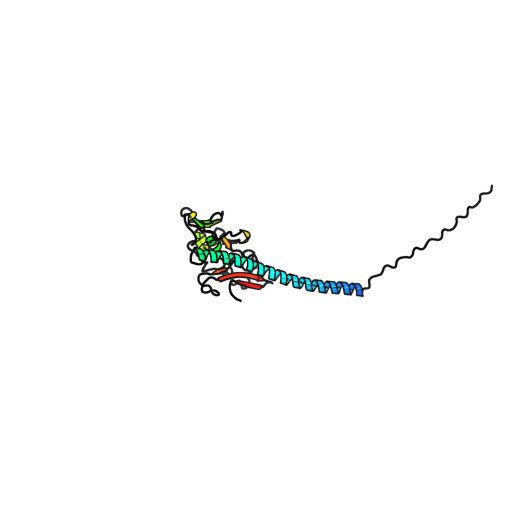M 1435 O O . PRO A 1 186 ? 4.219 -7.748 19.281 1.00 66.44 186 PRO A O 1
ATOM 1438 N N . ARG A 1 187 ? 5.497 -6.037 19.999 1.00 73.38 187 ARG A N 1
ATOM 1439 C CA . ARG A 1 187 ? 4.469 -4.986 19.946 1.00 73.38 187 ARG A CA 1
ATOM 1440 C C . ARG A 1 187 ? 5.040 -3.661 19.405 1.00 73.38 187 ARG A C 1
ATOM 1442 O O . ARG A 1 187 ? 5.320 -2.752 20.183 1.00 73.38 187 ARG A O 1
ATOM 1449 N N . PRO A 1 188 ? 5.138 -3.507 18.077 1.00 84.38 188 PRO A N 1
ATOM 1450 C CA . PRO A 1 188 ? 5.705 -2.316 17.449 1.00 84.38 188 PRO A CA 1
ATOM 1451 C C . PRO A 1 188 ? 4.907 -1.062 17.796 1.00 84.38 188 PRO A C 1
ATOM 1453 O O . PRO A 1 188 ? 3.683 -1.101 17.880 1.00 84.38 188 PRO A O 1
ATOM 1456 N N . GLN A 1 189 ? 5.561 0.087 17.928 1.00 86.12 189 GLN A N 1
ATOM 1457 C CA . GLN A 1 189 ? 4.838 1.331 18.195 1.00 86.12 189 GLN A CA 1
ATOM 1458 C C . GLN A 1 189 ? 3.823 1.644 17.075 1.00 86.12 189 GLN A C 1
ATOM 1460 O O . GLN A 1 189 ? 4.175 1.531 15.900 1.00 86.12 189 GLN A O 1
ATOM 1465 N N . PRO A 1 190 ? 2.576 2.044 17.396 1.00 90.75 190 PRO A N 1
ATOM 1466 C CA . PRO A 1 190 ? 1.593 2.415 16.383 1.00 90.75 190 PRO A CA 1
ATOM 1467 C C . PRO A 1 190 ? 2.081 3.592 15.532 1.00 90.75 190 PRO A C 1
ATOM 1469 O O . PRO A 1 190 ? 2.327 4.680 16.053 1.00 90.75 190 PRO A O 1
ATOM 1472 N N . THR A 1 191 ? 2.165 3.406 14.215 1.00 91.94 191 THR A N 1
ATOM 1473 C CA . THR A 1 191 ? 2.605 4.447 13.278 1.00 91.94 191 THR A CA 1
ATOM 1474 C C . THR A 1 191 ? 1.500 4.853 12.310 1.00 91.94 191 THR A C 1
ATOM 1476 O O . THR A 1 191 ? 0.566 4.101 12.019 1.00 91.94 191 THR A O 1
ATOM 1479 N N . THR A 1 192 ? 1.615 6.069 11.775 1.00 91.75 192 THR A N 1
ATOM 1480 C CA . THR A 1 192 ? 0.787 6.560 10.663 1.00 91.75 192 THR A CA 1
ATOM 1481 C C . THR A 1 192 ? 1.291 6.084 9.297 1.00 91.75 192 THR A C 1
ATOM 1483 O O . THR A 1 192 ? 0.577 6.240 8.304 1.00 91.75 192 THR A O 1
ATOM 1486 N N . THR A 1 193 ? 2.481 5.477 9.248 1.00 93.12 193 THR A N 1
ATOM 1487 C CA . THR A 1 193 ? 3.143 4.934 8.053 1.00 93.12 193 THR A CA 1
ATOM 1488 C C . THR A 1 193 ? 2.741 3.492 7.750 1.00 93.12 193 THR A C 1
ATOM 1490 O O . THR A 1 193 ? 3.550 2.693 7.298 1.00 93.12 193 THR A O 1
ATOM 1493 N N . ASN A 1 194 ? 1.488 3.130 8.019 1.00 95.62 194 ASN A N 1
ATOM 1494 C CA . ASN A 1 194 ? 1.009 1.767 7.826 1.00 95.62 194 ASN A CA 1
ATOM 1495 C C . ASN A 1 194 ? 0.787 1.451 6.338 1.00 95.62 194 ASN A C 1
ATOM 1497 O O . ASN A 1 194 ? 0.206 2.267 5.615 1.00 95.62 194 ASN A O 1
ATOM 1501 N N . THR A 1 195 ? 1.197 0.263 5.894 1.00 97.25 195 THR A N 1
ATOM 1502 C CA . THR A 1 195 ? 1.150 -0.149 4.486 1.00 97.25 195 THR A CA 1
ATOM 1503 C C . THR A 1 195 ? 0.414 -1.463 4.283 1.00 97.25 195 THR A C 1
ATOM 1505 O O . THR A 1 195 ? 0.237 -2.256 5.209 1.00 97.25 195 THR A O 1
ATOM 1508 N N . TRP A 1 196 ? -0.043 -1.680 3.050 1.00 97.69 196 TRP A N 1
ATOM 1509 C CA . TRP A 1 196 ? -0.571 -2.973 2.638 1.00 97.69 196 TRP A CA 1
ATOM 1510 C C . TRP A 1 196 ? 0.562 -3.971 2.466 1.00 97.69 196 TRP A C 1
ATOM 1512 O O . TRP A 1 196 ? 1.598 -3.668 1.875 1.00 97.69 196 TRP A O 1
ATOM 1522 N N . TYR A 1 197 ? 0.318 -5.176 2.954 1.00 97.31 197 TYR A N 1
ATOM 1523 C CA . TYR A 1 197 ? 1.173 -6.323 2.758 1.00 97.31 197 TYR A CA 1
ATOM 1524 C C . TYR A 1 197 ? 0.669 -7.098 1.548 1.00 97.31 197 TYR A C 1
ATOM 1526 O O . TYR A 1 197 ? -0.532 -7.342 1.431 1.00 97.31 197 TYR A O 1
ATOM 1534 N N . TYR A 1 198 ? 1.578 -7.480 0.656 1.00 97.94 198 TYR A N 1
ATOM 1535 C CA . TYR A 1 198 ? 1.240 -8.159 -0.588 1.00 97.94 198 TYR A CA 1
ATOM 1536 C C . TYR A 1 198 ? 2.244 -9.262 -0.915 1.00 97.94 198 TYR A C 1
ATOM 1538 O O . TYR A 1 198 ? 3.454 -9.036 -0.877 1.00 97.94 198 TYR A O 1
ATOM 1546 N N . ASN A 1 199 ? 1.737 -10.442 -1.263 1.00 96.81 199 ASN A N 1
ATOM 1547 C CA . ASN A 1 199 ? 2.539 -11.603 -1.629 1.00 96.81 199 ASN A CA 1
ATOM 1548 C C . ASN A 1 199 ? 1.861 -12.393 -2.756 1.00 96.81 199 ASN A C 1
ATOM 1550 O O . ASN A 1 199 ? 0.844 -13.045 -2.530 1.00 96.81 199 ASN A O 1
ATOM 1554 N N . SER A 1 200 ? 2.446 -12.345 -3.952 1.00 96.50 200 SER A N 1
ATOM 1555 C CA . SER A 1 200 ? 2.019 -13.107 -5.135 1.00 96.50 200 SER A CA 1
ATOM 1556 C C . SER A 1 200 ? 2.952 -14.269 -5.481 1.00 96.50 200 SER A C 1
ATOM 1558 O O . SER A 1 200 ? 2.617 -15.086 -6.330 1.00 96.50 200 SER A O 1
ATOM 1560 N N . VAL A 1 201 ? 4.125 -14.355 -4.844 1.00 93.75 201 VAL A N 1
ATOM 1561 C CA . VAL A 1 201 ? 5.137 -15.373 -5.168 1.00 93.75 201 VAL A CA 1
ATOM 1562 C C . VAL A 1 201 ? 4.889 -16.666 -4.397 1.00 93.75 201 VAL A C 1
ATOM 1564 O O . VAL A 1 201 ? 4.938 -17.739 -4.983 1.00 93.75 201 VAL A O 1
ATOM 1567 N N . ASN A 1 202 ? 4.615 -16.572 -3.093 1.00 92.94 202 ASN A N 1
ATOM 1568 C CA . ASN A 1 202 ? 4.320 -17.727 -2.239 1.00 92.94 202 ASN A CA 1
ATOM 1569 C C . ASN A 1 202 ? 3.137 -17.413 -1.306 1.00 92.94 202 ASN A C 1
ATOM 1571 O O . ASN A 1 202 ? 3.336 -17.340 -0.088 1.00 92.94 202 ASN A O 1
ATOM 1575 N N . PRO A 1 203 ? 1.934 -17.131 -1.840 1.00 94.44 203 PRO A N 1
ATOM 1576 C CA . PRO A 1 203 ? 0.765 -16.836 -1.016 1.00 94.44 203 PRO A CA 1
ATOM 1577 C C . PRO A 1 203 ? 0.417 -18.026 -0.113 1.00 94.44 203 PRO A C 1
ATOM 1579 O O . PRO A 1 203 ? 0.420 -19.177 -0.548 1.00 94.44 203 PRO A O 1
ATOM 1582 N N . LEU A 1 204 ? 0.120 -17.747 1.157 1.00 94.12 204 LEU A N 1
ATOM 1583 C CA . LEU A 1 204 ? -0.195 -18.759 2.166 1.00 94.12 204 LEU A CA 1
ATOM 1584 C C . LEU A 1 204 ? -1.687 -19.092 2.183 1.00 94.12 204 LEU A C 1
ATOM 1586 O O . LEU A 1 204 ? -2.055 -20.250 2.372 1.00 94.12 204 LEU A O 1
ATOM 1590 N N . HIS A 1 205 ? -2.542 -18.085 1.999 1.00 95.25 205 HIS A N 1
ATOM 1591 C CA . HIS A 1 205 ? -3.991 -18.241 2.118 1.00 95.25 205 HIS A CA 1
ATOM 1592 C C . HIS A 1 205 ? -4.666 -18.440 0.762 1.00 95.25 205 HIS A C 1
ATOM 1594 O O . HIS A 1 205 ? -5.671 -19.146 0.681 1.00 95.25 205 HIS A O 1
ATOM 1600 N N . ASN A 1 206 ? -4.089 -17.879 -0.304 1.00 95.56 206 ASN A N 1
ATOM 1601 C CA . ASN A 1 206 ? -4.602 -17.986 -1.665 1.00 95.56 206 ASN A CA 1
ATOM 1602 C C . ASN A 1 206 ? -3.559 -18.583 -2.641 1.00 95.56 206 ASN A C 1
ATOM 1604 O O . ASN A 1 206 ? -3.017 -17.849 -3.469 1.00 95.56 206 ASN A O 1
ATOM 1608 N N . PRO A 1 207 ? -3.303 -19.911 -2.621 1.00 92.00 207 PRO A N 1
ATOM 1609 C CA . PRO A 1 207 ? -2.200 -20.551 -3.361 1.00 92.00 207 PRO A CA 1
ATOM 1610 C C . PRO A 1 207 ? -2.167 -20.318 -4.879 1.00 92.00 207 PRO A C 1
ATOM 1612 O O . PRO A 1 207 ? -1.110 -20.421 -5.490 1.00 92.00 207 PRO A O 1
ATOM 1615 N N . ASN A 1 208 ? -3.315 -20.015 -5.490 1.00 92.12 208 ASN A N 1
ATOM 1616 C CA . ASN A 1 208 ? -3.449 -19.816 -6.938 1.00 92.12 208 ASN A CA 1
ATOM 1617 C C . ASN A 1 208 ? -3.575 -18.335 -7.339 1.00 92.12 208 ASN A C 1
ATOM 1619 O O . ASN A 1 208 ? -3.956 -18.048 -8.470 1.00 92.12 208 ASN A O 1
ATOM 1623 N N . SER A 1 209 ? -3.344 -17.396 -6.415 1.00 95.62 209 SER A N 1
ATOM 1624 C CA . SER A 1 209 ? -3.424 -15.960 -6.708 1.00 95.62 209 SER A CA 1
ATOM 1625 C C . SER A 1 209 ? -2.428 -15.149 -5.878 1.00 95.62 209 SER A C 1
ATOM 1627 O O . SER A 1 209 ? -1.227 -15.222 -6.122 1.00 95.62 209 SER A O 1
ATOM 1629 N N . TYR A 1 210 ? -2.907 -14.372 -4.909 1.00 97.75 210 TYR A N 1
ATOM 1630 C CA . TYR A 1 210 ? -2.086 -13.549 -4.037 1.00 97.75 210 TYR A CA 1
ATOM 1631 C C . TYR A 1 210 ? -2.744 -13.354 -2.671 1.00 97.75 210 TYR A C 1
ATOM 1633 O O . TYR A 1 210 ? -3.971 -13.337 -2.525 1.00 97.75 210 TYR A O 1
ATOM 1641 N N . ASP A 1 211 ? -1.906 -13.121 -1.669 1.00 97.88 211 ASP A N 1
ATOM 1642 C CA . ASP A 1 211 ? -2.331 -12.640 -0.363 1.00 97.88 211 ASP A CA 1
ATOM 1643 C C . ASP A 1 211 ? -2.167 -11.117 -0.323 1.00 97.88 211 ASP A C 1
ATOM 1645 O O . ASP A 1 211 ? -1.087 -10.585 -0.589 1.00 97.88 211 ASP A O 1
ATOM 1649 N N . LEU A 1 212 ? -3.240 -10.410 0.027 1.00 98.12 212 LEU A N 1
ATOM 1650 C CA . LEU A 1 212 ? -3.249 -8.976 0.309 1.00 98.12 212 LEU A CA 1
ATOM 1651 C C . LEU A 1 212 ? -3.855 -8.765 1.689 1.00 98.12 212 LEU A C 1
ATOM 1653 O O . LEU A 1 212 ? -4.983 -9.193 1.939 1.00 98.12 212 LEU A O 1
ATOM 1657 N N . TRP A 1 213 ? -3.130 -8.089 2.577 1.00 97.50 213 TRP A N 1
ATOM 1658 C CA . TRP A 1 213 ? -3.612 -7.853 3.932 1.00 97.50 213 TRP A CA 1
ATOM 1659 C C . TRP A 1 213 ? -3.099 -6.574 4.566 1.00 97.50 213 TRP A C 1
ATOM 1661 O O . TRP A 1 213 ? -2.105 -5.980 4.160 1.00 97.50 213 TRP A O 1
ATOM 1671 N N . ALA A 1 214 ? -3.807 -6.159 5.606 1.00 96.88 214 ALA A N 1
ATOM 1672 C CA . ALA A 1 214 ? -3.435 -5.075 6.487 1.00 96.88 214 ALA A CA 1
ATOM 1673 C C . ALA A 1 214 ? -3.213 -5.621 7.895 1.00 96.88 214 ALA A C 1
ATOM 1675 O O . ALA A 1 214 ? -4.039 -6.377 8.414 1.00 96.88 214 ALA A O 1
ATOM 1676 N N . VAL A 1 215 ? -2.136 -5.170 8.533 1.00 95.00 215 VAL A N 1
ATOM 1677 C CA . VAL A 1 215 ? -1.916 -5.321 9.973 1.00 95.00 215 VAL A CA 1
ATOM 1678 C C . VAL A 1 215 ? -2.172 -3.964 10.625 1.00 95.00 215 VAL A C 1
ATOM 1680 O O . VAL A 1 215 ? -1.666 -2.939 10.169 1.00 95.00 215 VAL A O 1
ATOM 1683 N N . TYR A 1 216 ? -3.007 -3.916 11.657 1.00 94.81 216 TYR A N 1
ATOM 1684 C CA . TYR A 1 216 ? -3.452 -2.653 12.245 1.00 94.81 216 TYR A CA 1
ATOM 1685 C C . TYR A 1 216 ? -3.807 -2.776 13.721 1.00 94.81 216 TYR A C 1
ATOM 1687 O O . TYR A 1 216 ? -4.090 -3.857 14.227 1.00 94.81 216 TYR A O 1
ATOM 1695 N N . TYR A 1 217 ? -3.839 -1.633 14.401 1.00 93.38 217 TYR A N 1
ATOM 1696 C CA . TYR A 1 217 ? -4.232 -1.534 15.798 1.00 93.38 217 TYR A CA 1
ATOM 1697 C C . TYR A 1 217 ? -5.743 -1.339 15.965 1.00 93.38 217 TYR A C 1
ATOM 1699 O O . TYR A 1 217 ? -6.328 -0.351 15.498 1.00 93.38 217 TYR A O 1
ATOM 1707 N N . LEU A 1 218 ? -6.363 -2.249 16.713 1.00 92.38 218 LEU A N 1
ATOM 1708 C CA . LEU A 1 218 ? -7.743 -2.160 17.179 1.00 92.38 218 LEU A CA 1
ATOM 1709 C C . LEU A 1 218 ? -7.755 -2.358 18.697 1.00 92.38 218 LEU A C 1
ATOM 1711 O O . LEU A 1 218 ? -7.309 -3.389 19.182 1.00 92.38 218 LEU A O 1
ATOM 1715 N N . ASP A 1 219 ? -8.204 -1.344 19.437 1.00 88.19 219 ASP A N 1
ATOM 1716 C CA . ASP A 1 219 ? -8.271 -1.357 20.908 1.00 88.19 219 ASP A CA 1
ATOM 1717 C C . ASP A 1 219 ? -6.956 -1.751 21.615 1.00 88.19 219 ASP A C 1
ATOM 1719 O O . ASP A 1 219 ? -6.956 -2.373 22.670 1.00 88.19 219 ASP A O 1
ATOM 1723 N N . GLY A 1 220 ? -5.817 -1.349 21.039 1.00 86.69 220 GLY A N 1
ATOM 1724 C CA . GLY A 1 220 ? -4.479 -1.620 21.584 1.00 86.69 220 GLY A CA 1
ATOM 1725 C C . GLY A 1 220 ? -3.889 -2.973 21.179 1.00 86.69 220 GLY A C 1
ATOM 1726 O O . GLY A 1 220 ? -2.733 -3.245 21.493 1.00 86.69 220 GLY A O 1
ATOM 1727 N N . GLU A 1 221 ? -4.635 -3.789 20.436 1.00 89.69 221 GLU A N 1
ATOM 1728 C CA . GLU A 1 221 ? -4.180 -5.080 19.928 1.00 89.69 221 GLU A CA 1
ATOM 1729 C C . GLU A 1 221 ? -3.903 -5.027 18.426 1.00 89.69 221 GLU A C 1
ATOM 1731 O O . GLU A 1 221 ? -4.602 -4.346 17.669 1.00 89.69 221 GLU A O 1
ATOM 1736 N N . LEU A 1 222 ? -2.900 -5.791 17.989 1.00 91.50 222 LEU A N 1
ATOM 1737 C CA . LEU A 1 222 ? -2.673 -6.038 16.572 1.00 91.50 222 LEU A CA 1
ATOM 1738 C C . LEU A 1 222 ? -3.752 -6.974 16.032 1.00 91.50 222 LEU A C 1
ATOM 1740 O O . LEU A 1 222 ? -4.023 -8.043 16.579 1.00 91.50 222 LEU A O 1
ATOM 1744 N N . ARG A 1 223 ? -4.354 -6.564 14.925 1.00 93.50 223 ARG A N 1
ATOM 1745 C CA . ARG A 1 223 ? -5.316 -7.337 14.153 1.00 93.50 223 ARG A CA 1
ATOM 1746 C C . ARG A 1 223 ? -4.847 -7.406 12.710 1.00 93.50 223 ARG A C 1
ATOM 1748 O O . ARG A 1 223 ? -4.210 -6.481 12.209 1.00 93.50 223 ARG A O 1
ATOM 1755 N N . THR A 1 224 ? -5.220 -8.493 12.052 1.00 94.62 224 THR A N 1
ATOM 1756 C CA . THR A 1 224 ? -4.946 -8.717 10.635 1.00 94.62 224 THR A CA 1
ATOM 1757 C C . THR A 1 224 ? -6.264 -8.843 9.891 1.00 94.62 224 THR A C 1
ATOM 1759 O O . THR A 1 224 ? -7.182 -9.522 10.356 1.00 94.62 224 THR A O 1
ATOM 1762 N N . ASN A 1 225 ? -6.364 -8.187 8.738 1.00 95.62 225 ASN A N 1
ATOM 1763 C CA . ASN A 1 225 ? -7.462 -8.382 7.801 1.00 95.62 225 ASN A CA 1
ATOM 1764 C C . ASN A 1 225 ? -6.903 -8.567 6.395 1.00 95.62 225 ASN A C 1
ATOM 1766 O O . ASN A 1 225 ? -6.122 -7.725 5.958 1.00 95.62 225 ASN A O 1
ATOM 1770 N N . GLY A 1 226 ? -7.296 -9.637 5.710 1.00 96.62 226 GLY A N 1
ATOM 1771 C CA . GLY A 1 226 ? -6.787 -9.969 4.383 1.00 96.62 226 GLY A CA 1
ATOM 1772 C C . GLY A 1 226 ? -7.857 -10.534 3.461 1.00 96.62 226 GLY A C 1
ATOM 1773 O O . GLY A 1 226 ? -8.990 -10.771 3.878 1.00 96.62 226 GLY A O 1
ATOM 1774 N N . ASN A 1 227 ? -7.492 -10.740 2.200 1.00 96.38 227 ASN A N 1
ATOM 1775 C CA . ASN A 1 227 ? -8.363 -11.227 1.127 1.00 96.38 227 ASN A CA 1
ATOM 1776 C C . ASN A 1 227 ? -8.629 -12.747 1.179 1.00 96.38 227 ASN A C 1
ATOM 1778 O O . ASN A 1 227 ? -8.732 -13.397 0.142 1.00 96.38 227 ASN A O 1
ATOM 1782 N N . TRP A 1 228 ? -8.743 -13.324 2.371 1.00 93.94 228 TRP A N 1
ATOM 1783 C CA . TRP A 1 228 ? -9.008 -14.747 2.576 1.00 93.94 228 TRP A CA 1
ATOM 1784 C C . TRP A 1 228 ? -10.147 -14.962 3.572 1.00 93.94 228 TRP A C 1
ATOM 1786 O O . TRP A 1 228 ? -10.523 -14.068 4.335 1.00 93.94 228 TRP A O 1
ATOM 1796 N N . LYS A 1 229 ? -10.724 -16.168 3.559 1.00 79.06 229 LYS A N 1
ATOM 1797 C CA . LYS A 1 229 ? -11.774 -16.545 4.513 1.00 79.06 229 LYS A CA 1
ATOM 1798 C C . LYS A 1 229 ? -11.174 -16.662 5.918 1.00 79.06 229 LYS A C 1
ATOM 1800 O O . LYS A 1 229 ? -10.117 -17.266 6.079 1.00 79.06 229 LYS A O 1
ATOM 1805 N N . ARG A 1 230 ? -11.850 -16.064 6.900 1.00 64.06 230 ARG A N 1
ATOM 1806 C CA . ARG A 1 230 ? -11.521 -16.190 8.326 1.00 64.06 230 ARG A CA 1
ATOM 1807 C C . ARG A 1 230 ? -12.089 -17.466 8.925 1.00 64.06 230 ARG A C 1
ATOM 1809 O O . ARG A 1 230 ? -13.172 -17.885 8.458 1.00 64.06 230 ARG A O 1
#

Sequence (230 aa):
MNTERTTIPDLAPSRQPVRARHAFTLIELMVVISIIAVLAALTLGLLKYATAQKKVSRIEGEMHKWITLIEYYHDKMGFYPPCNTNNPALSPLYYELSGTVFSPTTNRYDVLARPDIVEKTVVALAFSAGGFVNASTDPAEVKRFGTIPESDLVIVTNDAWGTAVKLPRVPVLGPGPFWPGPAVDPRPQPTTTNTWYYNSVNPLHNPNSYDLWAVYYLDGELRTNGNWKR

pLDDT: mean 90.51, std 11.25, range [44.44, 98.5]

Foldseek 3Di:
DDDDDDDDDDDDDDDDDDPDDDDDDPVNVVVVVVVVVVVVVVVVVVVLVVVLVVLVVLLVVLQVVLVQLQVLLCVVVVAGWDAQPVFLQLGCSVCQQQAWEADPVQQWTQGQPDRDIAHQQLCCVRRVDNDGPQYYNDSVSHDHSDDQDPLQWDWDDDPVNVGIDIAGFSQAWFQARQPVHPPNPVQHDTDRRWHKGKDQPCADQCRVGIKIWGWHDRPSDTDMDIPHDD

Mean predicted aligned error: 8.66 Å

Secondary structure (DSSP, 8-state):
------PPP-------------PPPHHHHHHHHHHHHHHHHHHHHHHHHHHHHHHHHHHHHHHHHHHHHHHHHHHHHSSPPP--SS-TTS-THHHHHH-EEEETTTTEEEETTSS-EEEHHHHHHHHS-SS-SSEESSTTT--------GGGEEEE--TTTSS-EEEEBPSS-BS-TT-S-SS--SSPPPBS--B-EEESSS-SS-TTS-EEEEEEEETTEEEEEESS--